Protein AF-A0A364NB28-F1 (afdb_monomer_lite)

Secondary structure (DSSP, 8-state):
----TTSTTTTPPPSSTTPPPP-TT-SSS---BTTTB-TTHHHHHHHHHHHHHHHHGGGS-HHHHHHHHHHHHHHHHHHHT-SSSSSTT----TTSHHHHHHHHHHHHHHHHHHT-HHHHHHHHHHHHHHHHHHTGGG----SSTT-HHHHHHHHHHHHHHHHHSPTT-HHHHHHHHHHHHHHHHHHHHEETTTTEE-S--S--S-S-TTSS--HHHHHHHHHH-GGGS----TT--TTHHHHHHHHHHHTTTTS---S---S--PPP-

Radius of gyration: 19.35 Å; chains: 1; bounding box: 47×41×56 Å

Structure (mmCIF, N/CA/C/O backbone):
data_AF-A0A364NB28-F1
#
_entry.id   AF-A0A364NB28-F1
#
loop_
_atom_site.group_PDB
_atom_site.id
_atom_site.type_symbol
_atom_site.label_atom_id
_atom_site.label_alt_id
_atom_site.label_comp_id
_atom_site.label_asym_id
_atom_site.label_entity_id
_atom_site.label_seq_id
_atom_site.pdbx_PDB_ins_code
_atom_site.Cartn_x
_atom_site.Cartn_y
_atom_site.Cartn_z
_atom_site.occupancy
_atom_site.B_iso_or_equiv
_atom_site.auth_seq_id
_atom_site.auth_comp_id
_atom_site.auth_asym_id
_atom_site.auth_atom_id
_atom_site.pdbx_PDB_model_num
ATOM 1 N N . MET A 1 1 ? -2.606 0.229 19.562 1.00 65.38 1 MET A N 1
ATOM 2 C CA . MET A 1 1 ? -2.930 1.300 18.602 1.00 65.38 1 MET A CA 1
ATOM 3 C C . MET A 1 1 ? -2.978 2.600 19.374 1.00 65.38 1 MET A C 1
ATOM 5 O O . MET A 1 1 ? -3.298 2.551 20.555 1.00 65.38 1 MET A O 1
ATOM 9 N N . THR A 1 2 ? -2.586 3.699 18.749 1.00 75.50 2 THR A N 1
ATOM 10 C CA . THR A 1 2 ? -2.554 5.036 19.352 1.00 75.50 2 THR A CA 1
ATOM 11 C C . THR A 1 2 ? -3.966 5.640 19.373 1.00 75.50 2 THR A C 1
ATOM 13 O O . THR A 1 2 ? -4.676 5.562 18.368 1.00 75.50 2 THR A O 1
ATOM 16 N N . ASP A 1 3 ? -4.399 6.197 20.505 1.00 75.31 3 ASP A N 1
ATOM 17 C CA . ASP A 1 3 ? -5.802 6.566 20.768 1.00 75.31 3 ASP A CA 1
ATOM 18 C C . ASP A 1 3 ? -6.075 8.078 20.865 1.00 75.31 3 ASP A C 1
ATOM 20 O O . ASP A 1 3 ? -7.236 8.483 20.807 1.00 75.31 3 ASP A O 1
ATOM 24 N N . ASP A 1 4 ? -5.039 8.918 20.930 1.00 87.56 4 ASP A N 1
ATOM 25 C CA . ASP A 1 4 ? -5.185 10.377 20.883 1.00 87.56 4 ASP A CA 1
ATOM 26 C C . ASP A 1 4 ? -5.683 10.832 19.504 1.00 87.56 4 ASP A C 1
ATOM 28 O O . ASP A 1 4 ? -4.928 10.852 18.530 1.00 87.56 4 ASP A O 1
ATOM 32 N N . PHE A 1 5 ? -6.969 11.186 19.425 1.00 89.50 5 PHE A N 1
ATOM 33 C CA . PHE A 1 5 ? -7.621 11.609 18.189 1.00 89.50 5 PHE A CA 1
ATOM 34 C C . PHE A 1 5 ? -6.972 12.847 17.577 1.00 89.50 5 PHE A C 1
ATOM 36 O O . PHE A 1 5 ? -6.873 12.928 16.358 1.00 89.50 5 PHE A O 1
ATOM 43 N N . ASP A 1 6 ? -6.489 13.801 18.364 1.00 89.12 6 ASP A N 1
ATOM 44 C CA . ASP A 1 6 ? -5.934 15.035 17.806 1.00 89.12 6 ASP A CA 1
ATOM 45 C C . ASP A 1 6 ? -4.472 14.863 17.372 1.00 89.12 6 ASP A C 1
ATOM 47 O O . ASP A 1 6 ? -3.964 15.642 16.561 1.00 89.12 6 ASP A O 1
ATOM 51 N N . ALA A 1 7 ? -3.820 13.782 17.805 1.00 90.38 7 ALA A N 1
ATOM 52 C CA . ALA A 1 7 ? -2.438 13.502 17.469 1.00 90.38 7 ALA A CA 1
ATOM 53 C C . ALA A 1 7 ? -2.200 13.161 15.989 1.00 90.38 7 ALA A C 1
ATOM 55 O O . ALA A 1 7 ? -2.952 12.440 15.326 1.00 90.38 7 ALA A O 1
ATOM 56 N N . ALA A 1 8 ? -1.033 13.586 15.507 1.00 88.69 8 ALA A N 1
ATOM 57 C CA . ALA A 1 8 ? -0.468 13.249 14.201 1.00 88.69 8 ALA A CA 1
ATOM 58 C C . ALA A 1 8 ? -0.357 11.732 13.940 1.00 88.69 8 ALA A C 1
ATOM 60 O O . ALA A 1 8 ? -0.485 11.250 12.810 1.00 88.69 8 ALA A O 1
ATOM 61 N N . TRP A 1 9 ? -0.124 10.970 15.008 1.00 90.88 9 TRP A N 1
ATOM 62 C CA . TRP A 1 9 ? 0.047 9.523 14.982 1.00 90.88 9 TRP A CA 1
ATOM 63 C C . TRP A 1 9 ? -1.253 8.760 15.251 1.00 90.88 9 TRP A C 1
ATOM 65 O O . TRP A 1 9 ? -1.195 7.539 15.363 1.00 90.88 9 TRP A O 1
ATOM 75 N N . TYR A 1 10 ? -2.418 9.416 15.330 1.00 92.75 10 TYR A N 1
ATOM 76 C CA . TYR A 1 10 ? -3.698 8.741 15.569 1.00 92.75 10 TYR A CA 1
ATOM 77 C C . TYR A 1 10 ? -3.925 7.572 14.606 1.00 92.75 10 TYR A C 1
ATOM 79 O O . TYR A 1 10 ? -3.728 7.703 13.390 1.00 92.75 10 TYR A O 1
ATOM 87 N N . GLY A 1 11 ? -4.309 6.422 15.157 1.00 92.50 11 GLY A N 1
ATOM 88 C CA . GLY A 1 11 ? -4.582 5.199 14.411 1.00 92.50 11 GLY A CA 1
ATOM 89 C C . GLY A 1 11 ? -3.378 4.543 13.747 1.00 92.50 11 GLY A C 1
ATOM 90 O O . GLY A 1 11 ? -3.567 3.549 13.053 1.00 92.50 11 GLY A O 1
ATOM 91 N N . THR A 1 12 ? -2.159 5.057 13.951 1.00 92.25 12 THR A N 1
ATOM 92 C CA . THR A 1 12 ? -0.943 4.355 13.532 1.00 92.25 12 THR A CA 1
ATOM 93 C C . THR A 1 12 ? -0.565 3.237 14.498 1.00 92.25 12 THR A C 1
ATOM 95 O O . THR A 1 12 ? -1.080 3.109 15.616 1.00 92.25 12 THR A O 1
ATOM 98 N N . PHE A 1 13 ? 0.334 2.382 14.031 1.00 92.00 13 PHE A N 1
ATOM 99 C CA . PHE A 1 13 ? 0.855 1.258 14.787 1.00 92.00 13 PHE A CA 1
ATOM 100 C C . PHE A 1 13 ? 2.231 1.597 15.350 1.00 92.00 13 PHE A C 1
ATOM 102 O O . PHE A 1 13 ? 3.013 2.328 14.746 1.00 92.00 13 PHE A O 1
ATOM 109 N N . LYS A 1 14 ? 2.515 1.040 16.524 1.00 89.56 14 LYS A N 1
ATOM 110 C CA . LYS A 1 14 ? 3.807 1.172 17.188 1.00 89.56 14 LYS A CA 1
ATOM 111 C C . LYS A 1 14 ? 4.823 0.216 16.560 1.00 89.56 14 LYS A C 1
ATOM 113 O O . LYS A 1 14 ? 4.460 -0.916 16.243 1.00 89.56 14 LYS A O 1
ATOM 118 N N . LEU A 1 15 ? 6.078 0.657 16.466 1.00 80.38 15 LEU A N 1
ATOM 119 C CA . LEU A 1 15 ? 7.274 -0.126 16.137 1.00 80.38 15 LEU A CA 1
ATOM 120 C C . LEU A 1 15 ? 7.369 -1.407 16.961 1.00 80.38 15 LEU A C 1
ATOM 122 O O . LEU A 1 15 ? 7.711 -2.466 16.438 1.00 80.38 15 LEU A O 1
ATOM 126 N N . SER A 1 16 ? 7.034 -1.309 18.243 1.00 84.12 16 SER A N 1
ATOM 127 C CA . SER A 1 16 ? 6.961 -2.444 19.149 1.00 84.12 16 SER A CA 1
ATOM 128 C C . SER A 1 16 ? 5.834 -2.257 20.170 1.00 84.12 16 SER A C 1
ATOM 130 O O . SER A 1 16 ? 5.428 -1.125 20.448 1.00 84.12 16 SER A O 1
ATOM 132 N N . PRO A 1 17 ? 5.299 -3.346 20.754 1.00 84.50 17 PRO A N 1
ATOM 133 C CA . PRO A 1 17 ? 4.226 -3.247 21.745 1.00 84.50 17 PRO A CA 1
ATOM 134 C C . PRO A 1 17 ? 4.586 -2.411 22.983 1.00 84.50 17 PRO A C 1
ATOM 136 O O . PRO A 1 17 ? 3.698 -1.830 23.601 1.00 84.50 17 PRO A O 1
ATOM 139 N N . ASP A 1 18 ? 5.869 -2.363 23.343 1.00 88.12 18 ASP A N 1
ATOM 140 C CA . ASP A 1 18 ? 6.424 -1.654 24.499 1.00 88.12 18 ASP A CA 1
ATOM 141 C C . ASP A 1 18 ? 6.863 -0.212 24.197 1.00 88.12 18 ASP A C 1
ATOM 143 O O . ASP A 1 18 ? 7.201 0.529 25.121 1.00 88.12 18 ASP A O 1
ATOM 147 N N . GLN A 1 19 ? 6.829 0.216 22.931 1.00 87.94 19 GLN A N 1
ATOM 148 C CA . GLN A 1 19 ? 7.145 1.591 22.558 1.00 87.94 19 GLN A CA 1
ATOM 149 C C . GLN A 1 19 ? 6.167 2.570 23.247 1.00 87.94 19 GLN A C 1
ATOM 151 O O . GLN A 1 19 ? 4.941 2.379 23.192 1.00 87.94 19 GLN A O 1
ATOM 156 N N . PRO A 1 20 ? 6.663 3.645 23.885 1.00 88.62 20 PRO A N 1
ATOM 157 C CA . PRO A 1 20 ? 5.791 4.680 24.424 1.00 88.62 20 PRO A CA 1
ATOM 158 C C . PRO A 1 20 ? 5.098 5.443 23.290 1.00 88.62 20 PRO A C 1
ATOM 160 O O . PRO A 1 20 ? 5.585 5.491 22.161 1.00 88.62 20 PRO A O 1
ATOM 163 N N . ASP A 1 21 ? 3.958 6.058 23.587 1.00 88.50 21 ASP A N 1
ATOM 164 C CA . ASP A 1 21 ? 3.380 7.033 22.665 1.00 88.50 21 ASP A CA 1
ATOM 165 C C . ASP A 1 21 ? 4.258 8.295 22.626 1.00 88.50 21 ASP A C 1
ATOM 167 O O . ASP A 1 21 ? 4.818 8.684 23.664 1.00 88.50 21 ASP A O 1
ATOM 171 N N . PRO A 1 22 ? 4.409 8.944 21.455 1.00 90.00 22 PRO A N 1
ATOM 172 C CA . PRO A 1 22 ? 5.077 10.233 21.386 1.00 90.00 22 PRO A CA 1
ATOM 173 C C . PRO A 1 22 ? 4.463 11.211 22.385 1.00 90.00 22 PRO A C 1
ATOM 175 O O . PRO A 1 22 ? 3.245 11.333 22.489 1.00 90.00 22 PRO A O 1
ATOM 178 N N . THR A 1 23 ? 5.312 11.889 23.151 1.00 89.56 23 THR A N 1
ATOM 179 C CA . THR A 1 23 ? 4.869 12.791 24.215 1.00 89.56 23 THR A CA 1
ATOM 180 C C . THR A 1 23 ? 5.234 14.222 23.832 1.00 89.56 23 THR A C 1
ATOM 182 O O . THR A 1 23 ? 6.429 14.518 23.721 1.00 89.56 23 THR A O 1
ATOM 185 N N . PRO A 1 24 ? 4.247 15.115 23.624 1.00 87.81 24 PRO A N 1
ATOM 186 C CA . PRO A 1 24 ? 4.504 16.533 23.389 1.00 87.81 24 PRO A CA 1
ATOM 187 C C . PRO A 1 24 ? 5.443 17.117 24.453 1.00 87.81 24 PRO A C 1
ATOM 189 O O . PRO A 1 24 ? 5.364 16.748 25.624 1.00 87.81 24 PRO A O 1
ATOM 192 N N . ASP A 1 25 ? 6.366 17.982 24.033 1.00 88.00 25 ASP A N 1
ATOM 193 C CA . ASP A 1 25 ? 7.365 18.647 24.888 1.00 88.00 25 ASP A CA 1
ATOM 194 C C . ASP A 1 25 ? 8.348 17.718 25.637 1.00 88.00 25 ASP A C 1
ATOM 196 O O . ASP A 1 25 ? 9.137 18.173 26.470 1.00 88.00 25 ASP A O 1
ATOM 200 N N . SER A 1 26 ? 8.359 16.413 25.339 1.00 90.31 26 SER A N 1
ATOM 201 C CA . SER A 1 26 ? 9.313 15.476 25.937 1.00 90.31 26 SER A CA 1
ATOM 202 C C . SER A 1 26 ? 10.712 15.632 25.331 1.00 90.31 26 SER A C 1
ATOM 204 O O . SER A 1 26 ? 10.859 15.552 24.112 1.00 90.31 26 SER A O 1
ATOM 206 N N . PRO A 1 27 ? 11.779 15.744 26.146 1.00 92.19 27 PRO A N 1
ATOM 207 C CA . PRO A 1 27 ? 13.152 15.746 25.639 1.00 92.19 27 PRO A CA 1
ATOM 208 C C . PRO A 1 27 ? 13.638 14.351 25.212 1.00 92.19 27 PRO A C 1
ATOM 210 O O . PRO A 1 27 ? 14.699 14.237 24.604 1.00 92.19 27 PRO A O 1
ATOM 213 N N . TYR A 1 28 ? 12.901 13.289 25.558 1.00 90.62 28 TYR A N 1
ATOM 214 C CA . TYR A 1 28 ? 13.312 11.901 25.316 1.00 90.62 28 TYR A CA 1
ATOM 215 C C . TYR A 1 28 ? 12.552 11.242 24.170 1.00 90.62 28 TYR A C 1
ATOM 217 O O . TYR A 1 28 ? 13.101 10.372 23.498 1.00 90.62 28 TYR A O 1
ATOM 225 N N . TYR A 1 29 ? 11.286 11.619 23.979 1.00 91.81 29 TYR A N 1
ATOM 226 C CA . TYR A 1 29 ? 10.415 10.998 22.985 1.00 91.81 29 TYR A CA 1
ATOM 227 C C . TYR A 1 29 ? 9.381 11.985 22.413 1.00 91.81 29 TYR A C 1
ATOM 229 O O . TYR A 1 29 ? 8.174 11.772 22.568 1.00 91.81 29 TYR A O 1
ATOM 237 N N . PRO A 1 30 ? 9.833 13.102 21.807 1.00 93.12 30 PRO A N 1
ATOM 238 C CA . PRO A 1 30 ? 8.937 14.078 21.199 1.00 93.12 30 PRO A CA 1
ATOM 239 C C . PRO A 1 30 ? 8.241 13.496 19.958 1.00 93.12 30 PRO A C 1
ATOM 241 O O . PRO A 1 30 ? 8.744 12.546 19.350 1.00 93.12 30 PRO A O 1
ATOM 244 N N . PRO A 1 31 ? 7.096 14.051 19.539 1.00 91.94 31 PRO A N 1
ATOM 245 C CA . PRO A 1 31 ? 6.469 13.672 18.281 1.00 91.94 31 PRO A CA 1
ATOM 246 C C . PRO A 1 31 ? 7.329 14.089 17.089 1.00 91.94 31 PRO A C 1
ATOM 248 O O . PRO A 1 31 ? 7.553 15.269 16.853 1.00 91.94 31 PRO A O 1
ATOM 251 N N . GLU A 1 32 ? 7.794 13.102 16.328 1.00 92.25 32 GLU A N 1
ATOM 252 C CA . GLU A 1 32 ? 8.643 13.299 15.161 1.00 92.25 32 GLU A CA 1
ATOM 253 C C . GLU A 1 32 ? 8.309 12.244 14.102 1.00 92.25 32 GLU A C 1
ATOM 255 O O . GLU A 1 32 ? 8.477 11.035 14.319 1.00 92.25 32 GLU A O 1
ATOM 260 N N . ILE A 1 33 ? 7.801 12.715 12.960 1.00 92.31 33 ILE A N 1
ATOM 261 C CA . ILE A 1 33 ? 7.401 11.862 11.842 1.00 92.31 33 ILE A CA 1
ATOM 262 C C . ILE A 1 33 ? 8.611 11.062 11.337 1.00 92.31 33 ILE A C 1
ATOM 264 O O . ILE A 1 33 ? 9.728 11.569 11.252 1.00 92.31 33 ILE A O 1
ATOM 268 N N . TYR A 1 34 ? 8.400 9.781 11.048 1.00 91.50 34 TYR A N 1
ATOM 269 C CA . TYR A 1 34 ? 9.426 8.817 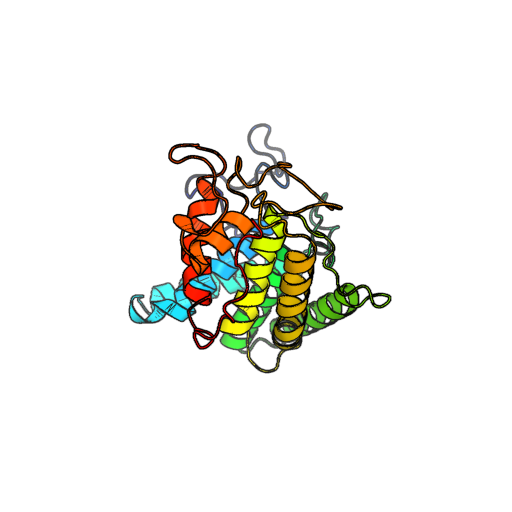10.632 1.00 91.50 34 TYR A CA 1
ATOM 270 C C . TYR A 1 34 ? 10.526 8.527 11.662 1.00 91.50 34 TYR A C 1
ATOM 272 O O . TYR A 1 34 ? 11.480 7.816 11.342 1.00 91.50 34 TYR A O 1
ATOM 280 N N . LYS A 1 35 ? 10.398 9.021 12.904 1.00 91.12 35 LYS A N 1
ATOM 281 C CA . LYS A 1 35 ? 11.310 8.673 14.006 1.00 91.12 35 LYS A CA 1
ATOM 282 C C . LYS A 1 35 ? 10.587 8.085 15.208 1.00 91.12 35 LYS A C 1
ATOM 284 O O . LYS A 1 35 ? 10.850 6.940 15.566 1.00 91.12 35 LYS A O 1
ATOM 289 N N . THR A 1 36 ? 9.685 8.839 15.834 1.00 91.38 36 THR A N 1
ATOM 290 C CA . THR A 1 36 ? 8.928 8.362 17.008 1.00 91.38 36 THR A CA 1
ATOM 291 C C . THR A 1 36 ? 7.565 7.796 16.640 1.00 91.38 36 THR A C 1
ATOM 293 O O . THR A 1 36 ? 6.980 7.042 17.413 1.00 91.38 36 THR A O 1
ATOM 296 N N . TYR A 1 37 ? 7.089 8.080 15.430 1.00 91.81 37 TYR A N 1
ATOM 297 C CA . TYR A 1 37 ? 5.976 7.387 14.795 1.00 91.81 37 TYR A CA 1
ATOM 298 C C . TYR A 1 37 ? 6.154 7.401 13.277 1.00 91.81 37 TYR A C 1
ATOM 300 O O . TYR A 1 37 ? 6.765 8.315 12.727 1.00 91.81 37 TYR A O 1
ATOM 308 N N . ASP A 1 38 ? 5.581 6.423 12.585 1.00 92.56 38 ASP A N 1
ATOM 309 C CA . ASP A 1 38 ? 5.488 6.431 11.126 1.00 92.56 38 ASP A CA 1
ATOM 310 C C . ASP A 1 38 ? 4.006 6.368 10.735 1.00 92.56 38 ASP A C 1
ATOM 312 O O . ASP A 1 38 ? 3.313 5.404 11.071 1.00 92.56 38 ASP A O 1
ATOM 316 N N . PRO A 1 39 ? 3.460 7.400 10.075 1.00 91.75 39 PRO A N 1
ATOM 317 C CA . PRO A 1 39 ? 2.061 7.398 9.686 1.00 91.75 39 PRO A CA 1
ATOM 318 C C . PRO A 1 39 ? 1.757 6.406 8.554 1.00 91.75 39 PRO A C 1
ATOM 320 O O . PRO A 1 39 ? 0.611 5.974 8.461 1.00 91.75 39 PRO A O 1
ATOM 323 N N . ASN A 1 40 ? 2.737 6.004 7.735 1.00 92.69 40 ASN A N 1
ATOM 324 C CA . ASN A 1 40 ? 2.537 5.026 6.656 1.00 92.69 40 ASN A CA 1
ATOM 325 C C . ASN A 1 40 ? 2.245 3.623 7.199 1.00 92.69 40 ASN A C 1
ATOM 327 O O . ASN A 1 40 ? 1.680 2.778 6.507 1.00 92.69 40 ASN A O 1
ATOM 331 N N . TRP A 1 41 ? 2.601 3.353 8.457 1.00 92.94 41 TRP A N 1
ATOM 332 C CA . TRP A 1 41 ? 2.361 2.056 9.083 1.00 92.94 41 TRP A CA 1
ATOM 333 C C . TRP A 1 41 ? 0.882 1.684 9.127 1.00 92.94 41 TRP A C 1
ATOM 335 O O . TRP A 1 41 ? 0.567 0.496 9.087 1.00 92.94 41 TRP A O 1
ATOM 345 N N . ARG A 1 42 ? -0.027 2.670 9.135 1.00 92.94 42 ARG A N 1
ATOM 346 C CA . ARG A 1 42 ? -1.470 2.431 8.978 1.00 92.94 42 ARG A CA 1
ATOM 347 C C . ARG A 1 42 ? -1.767 1.645 7.716 1.00 92.94 42 ARG A C 1
ATOM 349 O O . ARG A 1 42 ? -2.492 0.658 7.759 1.00 92.94 42 ARG A O 1
ATOM 356 N N . GLU A 1 43 ? -1.193 2.079 6.606 1.00 94.69 43 GLU A N 1
ATOM 357 C CA . GLU A 1 43 ? -1.414 1.499 5.294 1.00 94.69 43 GLU A CA 1
ATOM 358 C C . GLU A 1 43 ? -0.710 0.140 5.149 1.00 94.69 43 GLU A C 1
ATOM 360 O O . GLU A 1 43 ? -1.336 -0.848 4.752 1.00 94.69 43 GLU A O 1
ATOM 365 N N . PHE A 1 44 ? 0.561 0.043 5.546 1.00 93.94 44 PHE A N 1
ATOM 366 C CA . PHE A 1 44 ? 1.319 -1.210 5.447 1.00 93.94 44 PHE A CA 1
ATOM 367 C C . PHE A 1 44 ? 0.741 -2.316 6.341 1.00 93.94 44 PHE A C 1
ATOM 369 O O . PHE A 1 44 ? 0.424 -3.406 5.860 1.00 93.94 44 PHE A O 1
ATOM 376 N N . ILE A 1 45 ? 0.539 -2.039 7.632 1.00 94.56 45 ILE A N 1
ATOM 377 C CA . ILE A 1 45 ? -0.018 -3.028 8.564 1.00 94.56 45 ILE A CA 1
ATOM 378 C C . ILE A 1 45 ? -1.505 -3.240 8.286 1.00 94.56 45 ILE A C 1
ATOM 380 O O . ILE A 1 45 ? -1.974 -4.376 8.325 1.00 94.56 45 ILE A O 1
ATOM 384 N N . GLY A 1 46 ? -2.245 -2.186 7.935 1.00 96.50 46 GLY A N 1
ATOM 385 C CA . GLY A 1 46 ? -3.664 -2.289 7.613 1.00 96.50 46 GLY A CA 1
ATOM 386 C C . GLY A 1 46 ? -3.932 -3.234 6.443 1.00 96.50 46 GLY A C 1
ATOM 387 O O . GLY A 1 46 ? -4.764 -4.133 6.551 1.00 96.50 46 GLY A O 1
ATOM 388 N N . THR A 1 47 ? -3.177 -3.119 5.346 1.00 96.44 47 THR A N 1
ATOM 389 C CA . THR A 1 47 ? -3.332 -4.047 4.211 1.00 96.44 47 THR A CA 1
ATOM 390 C C . THR A 1 47 ? -2.913 -5.480 4.546 1.00 96.44 47 THR A C 1
ATOM 392 O O . THR A 1 47 ? -3.497 -6.429 4.016 1.00 96.44 47 THR A O 1
ATOM 395 N N . GLN A 1 48 ? -1.959 -5.668 5.462 1.00 94.50 48 GLN A N 1
ATOM 396 C CA . GLN A 1 48 ? -1.598 -6.996 5.956 1.00 94.50 48 GLN A CA 1
ATOM 397 C C . GLN A 1 48 ? -2.696 -7.608 6.840 1.00 94.50 48 GLN A C 1
ATOM 399 O O . GLN A 1 48 ? -2.989 -8.797 6.708 1.00 94.50 48 GLN A O 1
ATOM 404 N N . LEU A 1 49 ? -3.337 -6.814 7.702 1.00 96.75 49 LEU A N 1
ATOM 405 C CA . LEU A 1 49 ? -4.481 -7.242 8.513 1.00 96.75 49 LEU A CA 1
ATOM 406 C C . LEU A 1 49 ? -5.691 -7.610 7.645 1.00 96.75 49 LEU A C 1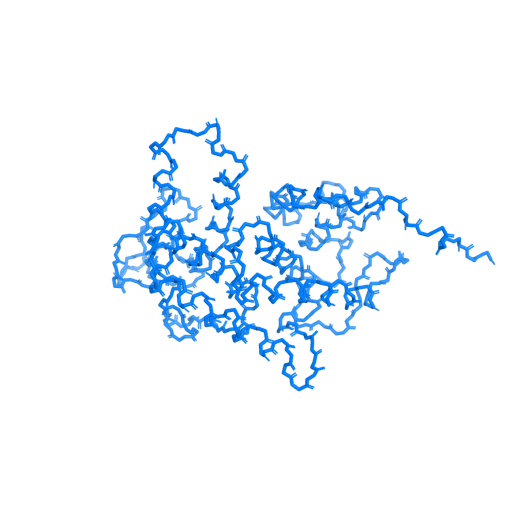
ATOM 408 O O . LEU A 1 49 ? -6.350 -8.610 7.920 1.00 96.75 49 LEU A O 1
ATOM 412 N N . ILE A 1 50 ? -5.934 -6.865 6.562 1.00 97.81 50 ILE A N 1
ATOM 413 C CA . ILE A 1 50 ? -6.946 -7.218 5.556 1.00 97.81 50 ILE A CA 1
ATOM 414 C C . ILE A 1 50 ? -6.657 -8.600 4.973 1.00 97.81 50 ILE A C 1
ATOM 416 O O . ILE A 1 50 ? -7.535 -9.457 4.991 1.00 97.81 50 ILE A O 1
ATOM 420 N N . GLN A 1 51 ? -5.420 -8.863 4.533 1.00 95.44 51 GLN A N 1
ATOM 421 C CA . GLN A 1 51 ? -5.050 -10.195 4.045 1.00 95.44 51 GLN A CA 1
ATOM 422 C C . GLN A 1 51 ? -5.264 -11.276 5.115 1.00 95.44 51 GLN A C 1
ATOM 424 O O . GLN A 1 51 ? -5.724 -12.366 4.789 1.00 95.44 51 GLN A O 1
ATOM 429 N N . VAL A 1 52 ? -4.945 -10.997 6.382 1.00 95.62 52 VAL A N 1
ATOM 430 C CA . VAL A 1 52 ? -5.163 -11.953 7.478 1.00 95.62 52 VAL A CA 1
ATOM 431 C C . VAL A 1 52 ? -6.642 -12.318 7.611 1.00 95.62 52 VAL A C 1
ATOM 433 O O . VAL A 1 52 ? -6.966 -13.499 7.719 1.00 95.62 52 VAL A O 1
ATOM 436 N N . VAL A 1 53 ? -7.543 -11.335 7.566 1.00 97.62 53 VAL A N 1
ATOM 437 C CA . VAL A 1 53 ? -8.988 -11.591 7.641 1.00 97.62 53 VAL A CA 1
ATOM 438 C C . VAL A 1 53 ? -9.481 -12.321 6.390 1.00 97.62 53 VAL A C 1
ATOM 440 O O . VAL A 1 53 ? -10.155 -13.342 6.512 1.00 97.62 53 VAL A O 1
ATOM 443 N N . GLU A 1 54 ? -9.119 -11.855 5.196 1.00 96.44 54 GLU A N 1
ATOM 444 C CA . GLU A 1 54 ? -9.590 -12.444 3.935 1.00 96.44 54 GLU A CA 1
ATOM 445 C C . GLU A 1 54 ? -9.136 -13.900 3.753 1.00 96.44 54 GLU A C 1
ATOM 447 O O . GLU A 1 54 ? -9.939 -14.760 3.398 1.00 96.44 54 GLU A O 1
ATOM 452 N N . GLU A 1 55 ? -7.876 -14.210 4.063 1.00 94.56 55 GLU A N 1
ATOM 453 C CA . GLU A 1 55 ? -7.311 -15.547 3.844 1.00 94.56 55 GLU A CA 1
ATOM 454 C C . GLU A 1 55 ? -7.535 -16.496 5.028 1.00 94.56 55 GLU A C 1
ATOM 456 O O . GLU A 1 55 ? -7.689 -17.707 4.848 1.00 94.56 55 GLU A O 1
ATOM 461 N N . PHE A 1 56 ? -7.541 -15.973 6.259 1.00 95.88 56 PHE A N 1
ATOM 462 C CA . PHE A 1 56 ? -7.392 -16.794 7.463 1.00 95.88 56 PHE A CA 1
ATOM 463 C C . PHE A 1 56 ? -8.467 -16.578 8.528 1.00 95.88 56 PHE A C 1
ATOM 465 O O . PHE A 1 56 ? -8.345 -17.169 9.597 1.00 95.88 56 PHE A O 1
ATOM 472 N N . GLN A 1 57 ? -9.556 -15.840 8.266 1.00 96.81 57 GLN A N 1
ATOM 473 C CA . GLN A 1 57 ? -10.653 -15.672 9.244 1.00 96.81 57 GLN A CA 1
ATOM 474 C C . GLN A 1 57 ? -11.174 -16.992 9.839 1.00 96.81 57 GLN A C 1
ATOM 476 O O . GLN A 1 57 ? -11.566 -17.030 10.998 1.00 96.81 57 GLN A O 1
ATOM 481 N N . HIS A 1 58 ? -11.124 -18.095 9.086 1.00 97.06 58 HIS A N 1
ATOM 482 C CA . HIS A 1 58 ? -11.535 -19.427 9.543 1.00 97.06 58 HIS A CA 1
ATOM 483 C C . HIS A 1 58 ? -10.653 -20.012 10.666 1.00 97.06 58 HIS A C 1
ATOM 485 O O . HIS A 1 58 ? -11.053 -20.974 11.318 1.00 97.06 58 HIS A O 1
ATOM 491 N N . LEU A 1 59 ? -9.462 -19.448 10.890 1.00 98.12 59 LEU A N 1
ATOM 492 C CA . LEU A 1 59 ? -8.542 -19.798 11.977 1.00 98.12 59 LEU A CA 1
ATOM 493 C C . LEU A 1 59 ? -8.645 -18.839 13.173 1.00 98.12 59 LEU A C 1
ATOM 495 O O . LEU A 1 59 ? -8.001 -19.071 14.196 1.00 98.12 59 LEU A O 1
ATOM 499 N N . LEU A 1 60 ? -9.413 -17.751 13.053 1.00 97.94 60 LEU A N 1
ATOM 500 C CA . LEU A 1 60 ? -9.499 -16.687 14.051 1.00 97.94 60 LEU A CA 1
ATOM 501 C C . LEU A 1 60 ? -10.816 -16.771 14.824 1.00 97.94 60 LEU A C 1
ATOM 503 O O . LEU A 1 60 ? -11.846 -17.205 14.311 1.00 97.94 60 LEU A O 1
ATOM 507 N N . SER A 1 61 ? -10.801 -16.320 16.078 1.00 98.31 61 SER A N 1
ATOM 508 C CA . SER A 1 61 ? -12.045 -16.168 16.830 1.00 98.31 61 SER A CA 1
ATOM 509 C C . SER A 1 61 ? -12.849 -14.969 16.298 1.00 98.31 61 SER A C 1
ATOM 511 O O . SER A 1 61 ? -12.252 -13.975 15.872 1.00 98.31 61 SER A O 1
ATOM 513 N N . PRO A 1 62 ? -14.193 -14.989 16.389 1.00 98.12 62 PRO A N 1
ATOM 514 C CA . PRO A 1 62 ? -15.018 -13.838 16.008 1.00 98.12 62 PRO A CA 1
ATOM 515 C C . PRO A 1 62 ? -14.634 -12.544 16.743 1.00 98.12 62 PRO A C 1
ATOM 517 O O . PRO A 1 62 ? -14.666 -11.458 16.165 1.00 98.12 62 PRO A O 1
ATOM 520 N N . ALA A 1 63 ? -14.220 -12.666 18.008 1.00 98.50 63 ALA A N 1
ATOM 521 C CA . ALA A 1 63 ? -13.749 -11.539 18.806 1.00 98.50 63 ALA A CA 1
ATOM 522 C C . ALA A 1 63 ? -12.466 -10.924 18.227 1.00 98.50 63 ALA A C 1
ATOM 524 O O . ALA A 1 63 ? -12.378 -9.707 18.112 1.00 98.50 63 ALA A O 1
ATOM 525 N N . LEU A 1 64 ? -11.501 -11.751 17.807 1.00 98.31 64 LEU A N 1
ATOM 526 C CA . LEU A 1 64 ? -10.263 -11.262 17.202 1.00 98.31 64 LEU A CA 1
ATOM 527 C C . LEU A 1 64 ? -10.515 -10.596 15.843 1.00 98.31 64 LEU A C 1
ATOM 529 O O . LEU A 1 64 ? -9.934 -9.550 15.575 1.00 98.31 64 LEU A O 1
ATOM 533 N N . ILE A 1 65 ? -11.403 -11.155 15.013 1.00 98.31 65 ILE A N 1
ATOM 534 C CA . ILE A 1 65 ? -11.805 -10.527 13.742 1.00 98.31 65 ILE A CA 1
ATOM 535 C C . ILE A 1 65 ? -12.400 -9.140 14.007 1.00 98.31 65 ILE A C 1
ATOM 537 O O . ILE A 1 65 ? -11.984 -8.171 13.381 1.00 98.31 65 ILE A O 1
ATOM 541 N N . THR A 1 66 ? -13.301 -9.031 14.988 1.00 98.06 66 THR A N 1
ATOM 542 C CA . THR A 1 66 ? -13.901 -7.746 15.380 1.00 98.06 66 THR A CA 1
ATOM 543 C C . THR A 1 66 ? -12.831 -6.750 15.831 1.00 98.06 66 THR A C 1
ATOM 545 O O . THR A 1 66 ? -12.819 -5.622 15.358 1.00 98.06 66 THR A O 1
ATOM 548 N N . SER A 1 67 ? -11.869 -7.174 16.661 1.00 98.00 67 SER A N 1
ATOM 549 C CA . SER A 1 67 ? -10.761 -6.306 17.086 1.00 98.00 67 SER A CA 1
ATOM 550 C C . SER A 1 67 ? -9.868 -5.849 15.928 1.00 98.00 67 SER A C 1
ATOM 552 O O . SER A 1 67 ? -9.366 -4.726 15.952 1.00 98.00 67 SER A O 1
ATOM 554 N N . ILE A 1 68 ? -9.661 -6.693 14.911 1.00 98.06 68 ILE A N 1
ATOM 555 C CA . ILE A 1 68 ? -8.942 -6.303 13.692 1.00 98.06 68 ILE A CA 1
ATOM 556 C C . ILE A 1 68 ? -9.747 -5.256 12.913 1.00 98.06 68 ILE A C 1
ATOM 558 O O . ILE A 1 68 ? -9.180 -4.250 12.496 1.00 98.06 68 ILE A O 1
ATOM 562 N N . GLU A 1 69 ? -11.053 -5.461 12.735 1.00 98.31 69 GLU A N 1
ATOM 563 C CA . GLU A 1 69 ? -11.929 -4.507 12.046 1.00 98.31 69 GLU A CA 1
ATOM 564 C C . GLU A 1 69 ? -11.993 -3.152 12.773 1.00 98.31 69 GLU A C 1
ATOM 566 O O . GLU A 1 69 ? -11.854 -2.118 12.125 1.00 98.31 69 GLU A O 1
ATOM 571 N N . ASP A 1 70 ? -12.103 -3.141 14.104 1.00 97.88 70 ASP A N 1
ATOM 572 C CA . ASP A 1 70 ? -12.089 -1.912 14.914 1.00 97.88 70 ASP A CA 1
ATOM 573 C C . ASP A 1 70 ? -10.750 -1.168 14.784 1.00 97.88 70 ASP A C 1
ATOM 575 O O . ASP A 1 70 ? -10.701 0.050 14.616 1.00 97.88 70 ASP A O 1
ATOM 579 N N . SER A 1 71 ? -9.643 -1.916 14.794 1.00 97.38 71 SER A N 1
ATOM 580 C CA . SER A 1 71 ? -8.302 -1.384 14.544 1.00 97.38 71 SER A CA 1
ATOM 581 C C . SER A 1 71 ? -8.205 -0.757 13.143 1.00 97.38 71 SER A C 1
ATOM 583 O O . SER A 1 71 ? -7.691 0.349 12.984 1.00 97.38 71 SER A O 1
ATOM 585 N N . LEU A 1 72 ? -8.725 -1.425 12.111 1.00 98.12 72 LEU A N 1
ATOM 586 C CA . LEU A 1 72 ? -8.737 -0.901 10.741 1.00 98.12 72 LEU A CA 1
ATOM 587 C C . LEU A 1 72 ? -9.627 0.336 10.584 1.00 98.12 72 LEU A C 1
ATOM 589 O O . LEU A 1 72 ? -9.293 1.223 9.803 1.00 98.12 72 LEU A O 1
ATOM 593 N N . GLU A 1 73 ? -10.725 0.429 11.331 1.00 97.69 73 GLU A N 1
ATOM 594 C CA . GLU A 1 73 ? -11.604 1.599 11.330 1.00 97.69 73 GLU A CA 1
ATOM 595 C C . GLU A 1 73 ? -10.896 2.835 11.901 1.00 97.69 73 GLU A C 1
ATOM 597 O O . GLU A 1 73 ? -10.908 3.899 11.278 1.00 97.69 73 GLU A O 1
ATOM 602 N N . ILE A 1 74 ? -10.186 2.687 13.021 1.00 97.12 74 ILE A N 1
ATOM 603 C CA . ILE A 1 74 ? -9.365 3.761 13.599 1.00 97.12 74 ILE A CA 1
ATOM 604 C C . ILE A 1 74 ? -8.229 4.152 12.635 1.00 97.12 74 ILE A C 1
ATOM 606 O O . ILE A 1 74 ? -7.987 5.340 12.395 1.00 97.12 74 ILE A O 1
ATOM 610 N N . ALA A 1 75 ? -7.555 3.165 12.033 1.00 96.94 75 ALA A N 1
ATOM 611 C CA . ALA A 1 75 ? -6.507 3.412 11.046 1.00 96.94 75 ALA A CA 1
ATOM 612 C C . ALA A 1 75 ? -7.039 4.162 9.811 1.00 96.94 75 ALA A C 1
ATOM 614 O O . ALA A 1 75 ? -6.374 5.076 9.321 1.00 96.94 75 ALA A O 1
ATOM 615 N N . ALA A 1 76 ? -8.248 3.834 9.340 1.00 97.50 76 ALA A N 1
ATOM 616 C CA . ALA A 1 76 ? -8.901 4.519 8.229 1.00 97.50 76 ALA A CA 1
ATOM 617 C C . ALA A 1 76 ? -9.175 5.994 8.548 1.00 97.50 76 ALA A C 1
ATOM 619 O O . ALA A 1 76 ? -8.871 6.856 7.726 1.00 97.50 76 ALA A O 1
ATOM 620 N N . ILE A 1 77 ? -9.667 6.308 9.751 1.00 96.56 77 ILE A N 1
ATOM 621 C CA . ILE A 1 77 ? -9.862 7.699 10.188 1.00 96.56 77 ILE A CA 1
ATOM 622 C C . ILE A 1 77 ? -8.530 8.463 10.174 1.00 96.56 77 ILE A C 1
ATOM 624 O O . ILE A 1 77 ? -8.461 9.568 9.635 1.00 96.56 77 ILE A O 1
ATOM 628 N N . GLY A 1 78 ? -7.461 7.874 10.721 1.00 94.88 78 GLY A N 1
ATOM 629 C CA . GLY A 1 78 ? -6.120 8.466 10.682 1.00 94.88 78 GLY A CA 1
ATOM 630 C C . GLY A 1 78 ? -5.598 8.677 9.255 1.00 94.88 78 GLY A C 1
ATOM 631 O O . GLY A 1 78 ? -5.079 9.746 8.939 1.00 94.88 78 GLY A O 1
ATOM 632 N N . GLY A 1 79 ? -5.782 7.694 8.371 1.00 95.12 79 GLY A N 1
ATOM 633 C CA . GLY A 1 79 ? -5.349 7.759 6.972 1.00 95.12 79 GLY A CA 1
ATOM 634 C C . GLY A 1 79 ? -6.104 8.8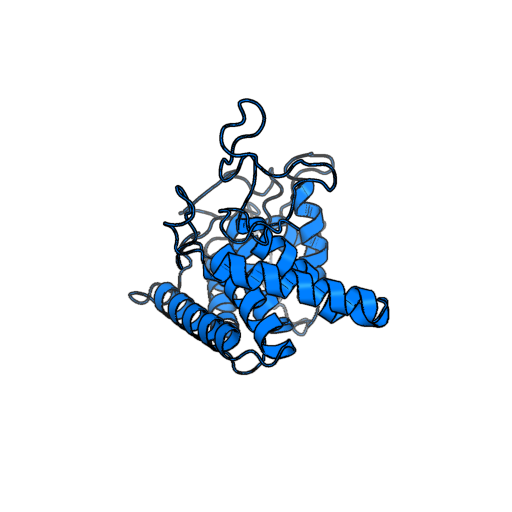04 6.143 1.00 95.12 79 GLY A C 1
ATOM 635 O O . GLY A 1 79 ? -5.492 9.502 5.332 1.00 95.12 79 GLY A O 1
ATOM 636 N N . MET A 1 80 ? -7.414 8.966 6.371 1.00 95.81 80 MET A N 1
ATOM 637 C CA . MET A 1 80 ? -8.247 9.972 5.689 1.00 95.81 80 MET A CA 1
ATOM 638 C C . MET A 1 80 ? -7.882 11.418 6.048 1.00 95.81 80 MET A C 1
ATOM 640 O O . MET A 1 80 ? -8.207 12.337 5.302 1.00 95.81 80 MET A O 1
ATOM 644 N N . ARG A 1 81 ? -7.209 11.636 7.183 1.00 92.75 81 ARG A N 1
ATOM 645 C CA . ARG A 1 81 ? -6.764 12.969 7.621 1.00 92.75 81 ARG A CA 1
ATOM 646 C C . ARG A 1 81 ? -5.462 13.419 6.965 1.00 92.75 81 ARG A C 1
ATOM 648 O O . ARG A 1 81 ? -5.122 14.595 7.061 1.00 92.75 81 ARG A O 1
ATOM 655 N N . ARG A 1 82 ? -4.742 12.504 6.313 1.00 92.31 82 ARG A N 1
ATOM 656 C CA . ARG A 1 82 ? -3.474 12.798 5.642 1.00 92.31 82 ARG A CA 1
ATOM 657 C C . ARG A 1 82 ? -3.701 13.351 4.250 1.00 92.31 82 ARG A C 1
ATOM 659 O O . ARG A 1 82 ? -4.424 12.769 3.444 1.00 92.31 82 ARG A O 1
ATOM 666 N N . ASN A 1 83 ? -3.026 14.445 3.947 1.00 90.56 83 ASN A N 1
ATOM 667 C CA . ASN A 1 83 ? -3.103 15.114 2.651 1.00 90.56 83 ASN A CA 1
ATOM 668 C C . ASN A 1 83 ? -1.727 15.590 2.148 1.00 90.56 83 ASN A C 1
ATOM 670 O O . ASN A 1 83 ? -1.674 16.379 1.206 1.00 90.56 83 ASN A O 1
ATOM 674 N N . GLY A 1 84 ? -0.632 15.154 2.785 1.00 91.44 84 GLY A N 1
ATOM 675 C CA . GLY A 1 84 ? 0.721 15.623 2.484 1.00 91.44 84 GLY A CA 1
ATOM 676 C C . GLY A 1 84 ? 1.061 16.988 3.086 1.00 91.44 84 GLY A C 1
ATOM 677 O O . GLY A 1 84 ? 2.031 17.607 2.671 1.00 91.44 84 GLY A O 1
ATOM 678 N N . THR A 1 85 ? 0.244 17.485 4.018 1.00 88.81 85 THR A N 1
ATOM 679 C CA . THR A 1 85 ? 0.525 18.712 4.789 1.00 88.81 85 THR A CA 1
ATOM 680 C C . THR A 1 85 ? 0.201 18.578 6.276 1.00 88.81 85 THR A C 1
ATOM 682 O O . THR A 1 85 ? 0.680 19.377 7.076 1.00 88.81 85 THR A O 1
ATOM 685 N N . PHE A 1 86 ? -0.622 17.592 6.650 1.00 85.50 86 PHE A N 1
ATOM 686 C CA . PHE A 1 86 ? -0.903 17.255 8.038 1.00 85.50 86 PHE A CA 1
ATOM 687 C C . PHE A 1 86 ? -0.738 15.743 8.280 1.00 85.50 86 PHE A C 1
ATOM 689 O O . PHE A 1 86 ? -1.373 14.951 7.573 1.00 85.50 86 PHE A O 1
ATOM 696 N N . PRO A 1 87 ? 0.036 15.328 9.303 1.00 84.62 87 PRO A N 1
ATOM 697 C CA . PRO A 1 87 ? 0.812 16.184 10.215 1.00 84.62 87 PRO A CA 1
ATOM 698 C C . PRO A 1 87 ? 1.911 17.005 9.523 1.00 84.62 87 PRO A C 1
ATOM 700 O O . PRO A 1 87 ? 2.148 16.830 8.333 1.00 84.62 87 PRO A O 1
ATOM 703 N N . GLU A 1 88 ? 2.533 17.940 10.248 1.00 84.44 88 GLU A N 1
ATOM 704 C CA . GLU A 1 88 ? 3.702 18.665 9.729 1.00 84.44 88 GLU A CA 1
ATOM 705 C C . GLU A 1 88 ? 4.743 17.659 9.210 1.00 84.44 88 GLU A C 1
ATOM 707 O O . GLU A 1 88 ? 4.909 16.580 9.785 1.00 84.44 88 GLU A O 1
ATOM 712 N N . ASP A 1 89 ? 5.368 17.987 8.077 1.00 87.56 89 ASP A N 1
ATOM 713 C CA . ASP A 1 89 ? 6.276 17.115 7.319 1.00 87.56 89 ASP A CA 1
ATOM 714 C C . ASP A 1 89 ? 5.648 15.822 6.745 1.00 87.56 89 ASP A C 1
ATOM 716 O O . ASP A 1 89 ? 6.359 14.953 6.227 1.00 87.56 89 ASP A O 1
ATOM 720 N N . ASP A 1 90 ? 4.315 15.688 6.766 1.00 91.88 90 ASP A N 1
ATOM 721 C CA . ASP A 1 90 ? 3.627 14.646 6.004 1.00 91.88 90 ASP A CA 1
ATOM 722 C C . ASP A 1 90 ? 3.888 14.805 4.503 1.00 91.88 90 ASP A C 1
ATOM 724 O O . ASP A 1 90 ? 4.004 15.901 3.966 1.00 91.88 90 ASP A O 1
ATOM 728 N N . ASN A 1 91 ? 3.940 13.680 3.801 1.00 90.94 91 ASN A N 1
ATOM 729 C CA . ASN A 1 91 ? 4.182 13.623 2.364 1.00 90.94 91 ASN A CA 1
ATOM 730 C C . ASN A 1 91 ? 3.169 12.734 1.629 1.00 90.94 91 ASN A C 1
ATOM 732 O O . ASN A 1 91 ? 3.338 12.489 0.433 1.00 90.94 91 ASN A O 1
ATOM 736 N N . LEU A 1 92 ? 2.119 12.248 2.310 1.00 92.62 92 LEU A N 1
ATOM 737 C CA . LEU A 1 92 ? 1.089 11.413 1.689 1.00 92.62 92 LEU A CA 1
ATOM 738 C C . LEU A 1 92 ? 0.132 12.234 0.821 1.00 92.62 92 LEU A C 1
ATOM 740 O O . LEU A 1 92 ? -1.028 12.489 1.152 1.00 92.62 92 LEU A O 1
ATOM 744 N N . THR A 1 93 ? 0.648 12.610 -0.340 1.00 93.94 93 THR A N 1
ATOM 745 C CA . THR A 1 93 ? -0.132 13.063 -1.490 1.00 93.94 93 THR A CA 1
ATOM 746 C C . THR A 1 93 ? -0.628 11.856 -2.295 1.00 93.94 93 THR A C 1
ATOM 748 O O . THR A 1 93 ? -0.187 10.729 -2.075 1.00 93.94 93 THR A O 1
ATOM 751 N N . ILE A 1 94 ? -1.509 12.078 -3.274 1.00 94.25 94 ILE A N 1
ATOM 752 C CA . ILE A 1 94 ? -1.903 11.035 -4.243 1.00 94.25 94 ILE A CA 1
ATOM 753 C C . ILE A 1 94 ? -0.697 10.492 -5.027 1.00 94.25 94 ILE A C 1
ATOM 755 O O . ILE A 1 94 ? -0.693 9.325 -5.407 1.00 94.25 94 ILE A O 1
ATOM 759 N N . GLY A 1 95 ? 0.335 11.317 -5.236 1.00 94.12 95 GLY A N 1
ATOM 760 C CA . GLY A 1 95 ? 1.568 10.918 -5.912 1.00 94.12 95 GLY A CA 1
ATOM 761 C C . GLY A 1 95 ? 2.492 10.053 -5.060 1.00 94.12 95 GLY A C 1
ATOM 762 O O . GLY A 1 95 ? 3.428 9.475 -5.591 1.00 94.12 95 GLY A O 1
ATOM 763 N N . TYR A 1 96 ? 2.250 9.902 -3.755 1.00 94.62 96 TYR A N 1
ATOM 764 C CA . TYR A 1 96 ? 2.964 8.888 -2.985 1.00 94.62 96 TYR A CA 1
ATOM 765 C C . TYR A 1 96 ? 2.306 7.530 -3.265 1.00 94.62 96 TYR A C 1
ATOM 767 O O . TYR A 1 96 ? 1.426 7.091 -2.525 1.00 94.62 96 TYR A O 1
ATOM 775 N N . SER A 1 97 ? 2.681 6.923 -4.395 1.00 94.38 97 SER A N 1
ATOM 776 C CA . SER A 1 97 ? 1.955 5.842 -5.072 1.00 94.38 97 SER A CA 1
ATOM 777 C C . SER A 1 97 ? 1.541 4.713 -4.139 1.00 94.38 97 SER A C 1
ATOM 779 O O . SER A 1 97 ? 0.341 4.507 -3.924 1.00 94.38 97 SER A O 1
ATOM 781 N N . ASN A 1 98 ? 2.501 3.994 -3.555 1.00 94.88 98 ASN A N 1
ATOM 782 C CA . ASN A 1 98 ? 2.145 2.798 -2.810 1.00 94.88 98 ASN A CA 1
ATOM 783 C C . ASN A 1 98 ? 1.308 3.077 -1.548 1.00 94.88 98 ASN A C 1
ATOM 785 O O . ASN A 1 98 ? 0.265 2.423 -1.405 1.00 94.88 98 ASN A O 1
ATOM 789 N N . PRO A 1 99 ? 1.628 4.054 -0.669 1.00 95.94 99 PRO A N 1
ATOM 790 C CA . PRO A 1 99 ? 0.798 4.281 0.503 1.00 95.94 99 PRO A CA 1
ATOM 791 C C . PRO A 1 99 ? -0.553 4.893 0.116 1.00 95.94 99 PRO A C 1
ATOM 793 O O . PRO A 1 99 ? -1.557 4.559 0.738 1.00 95.94 99 PRO A O 1
ATOM 796 N N . ALA A 1 100 ? -0.644 5.702 -0.948 1.00 97.38 100 ALA A N 1
ATOM 797 C CA . ALA A 1 100 ? -1.929 6.217 -1.431 1.00 97.38 100 ALA A CA 1
ATOM 798 C C . ALA A 1 100 ? -2.862 5.081 -1.892 1.00 97.38 100 ALA A C 1
ATOM 800 O O . ALA A 1 100 ? -4.034 5.038 -1.500 1.00 97.38 100 ALA A O 1
ATOM 801 N N . MET A 1 101 ? -2.338 4.115 -2.655 1.00 98.06 101 MET A N 1
ATOM 802 C CA . MET A 1 101 ? -3.093 2.935 -3.096 1.00 98.06 101 MET A CA 1
ATOM 803 C C . MET A 1 101 ? -3.497 2.026 -1.930 1.00 98.06 101 MET A C 1
ATOM 805 O O . MET A 1 101 ? -4.626 1.524 -1.895 1.00 98.06 101 MET A O 1
ATOM 809 N N . MET A 1 102 ? -2.602 1.825 -0.959 1.00 98.19 102 MET A N 1
ATOM 810 C CA . MET A 1 102 ? -2.894 1.050 0.248 1.00 98.19 102 MET A CA 1
ATOM 811 C C . MET A 1 102 ? -3.915 1.748 1.153 1.00 98.19 102 MET A C 1
ATOM 813 O O . MET A 1 102 ? -4.799 1.081 1.687 1.00 98.19 102 MET A O 1
ATOM 817 N N . ARG A 1 103 ? -3.869 3.080 1.276 1.00 98.06 103 ARG A N 1
ATOM 818 C CA . ARG A 1 103 ? -4.883 3.870 1.989 1.00 98.06 103 ARG A CA 1
ATOM 819 C C . ARG A 1 103 ? -6.259 3.677 1.372 1.00 98.06 103 ARG A C 1
ATOM 821 O O . ARG A 1 103 ? -7.216 3.413 2.097 1.00 98.06 103 ARG A O 1
ATOM 828 N N . ALA A 1 104 ? -6.361 3.777 0.047 1.00 98.25 104 ALA A N 1
ATOM 829 C CA . ALA A 1 104 ? -7.621 3.543 -0.650 1.00 98.25 104 ALA A CA 1
ATOM 830 C C . ALA A 1 104 ? -8.167 2.129 -0.371 1.00 98.25 104 ALA A C 1
ATOM 832 O O . ALA A 1 104 ? -9.371 1.975 -0.171 1.00 98.25 104 ALA A O 1
ATOM 833 N N . LEU A 1 105 ? -7.296 1.111 -0.282 1.00 98.56 105 LEU A N 1
ATOM 834 C CA . LEU A 1 105 ? -7.700 -0.251 0.090 1.00 98.56 105 LEU A CA 1
ATOM 835 C C . LEU A 1 105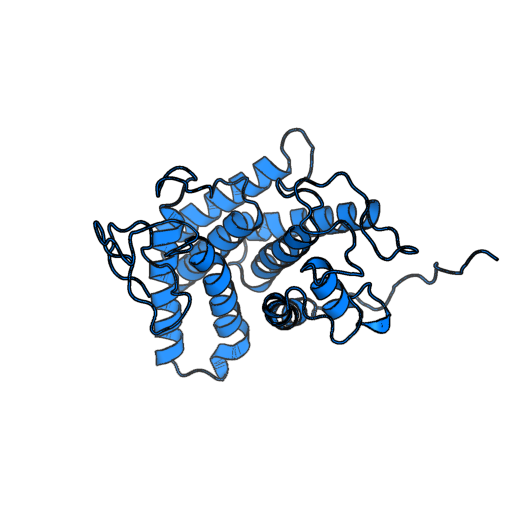 ? -8.204 -0.310 1.531 1.00 98.56 105 LEU A C 1
ATOM 837 O O . LEU A 1 105 ? -9.304 -0.798 1.761 1.00 98.56 105 LEU A O 1
ATOM 841 N N . VAL A 1 106 ? -7.416 0.182 2.492 1.00 98.56 106 VAL A N 1
ATOM 842 C CA . VAL A 1 106 ? -7.757 0.110 3.920 1.00 98.56 106 VAL A CA 1
ATOM 843 C C . VAL A 1 106 ? -9.089 0.794 4.192 1.00 98.56 106 VAL A C 1
ATOM 845 O O . VAL A 1 106 ? -9.991 0.171 4.750 1.00 98.56 106 VAL A O 1
ATOM 848 N N . VAL A 1 107 ? -9.238 2.040 3.735 1.00 98.62 107 VAL A N 1
ATOM 849 C CA . VAL A 1 107 ? -10.458 2.830 3.936 1.00 98.62 107 VAL A CA 1
ATOM 850 C C . VAL A 1 107 ? -11.645 2.200 3.200 1.00 98.62 107 VAL A C 1
ATOM 852 O O . VAL A 1 107 ? -12.721 2.055 3.779 1.00 98.62 107 VAL A O 1
ATOM 855 N N . GLY A 1 108 ? -11.463 1.779 1.944 1.00 98.56 108 GLY A N 1
ATOM 856 C CA . GLY A 1 108 ? -12.535 1.191 1.141 1.00 98.56 108 GLY A CA 1
ATOM 857 C C . GLY A 1 108 ? -13.026 -0.147 1.692 1.00 98.56 108 GLY A C 1
ATOM 858 O O . GLY A 1 108 ? -14.233 -0.364 1.798 1.00 98.56 108 GLY A O 1
ATOM 859 N N . TRP A 1 109 ? -12.105 -1.024 2.093 1.00 98.69 109 TRP A N 1
ATOM 860 C CA . TRP A 1 109 ? -12.416 -2.349 2.625 1.00 98.69 109 TRP A CA 1
ATOM 861 C C . TRP A 1 109 ? -13.185 -2.273 3.942 1.00 98.69 109 TRP A C 1
ATOM 863 O O . TRP A 1 109 ? -14.244 -2.892 4.069 1.00 98.69 109 TRP A O 1
ATOM 873 N N . ILE A 1 110 ? -12.704 -1.478 4.909 1.00 98.69 110 ILE A N 1
ATOM 874 C CA . ILE A 1 110 ? -13.407 -1.350 6.193 1.00 98.69 110 ILE A CA 1
ATOM 875 C C . ILE A 1 110 ? -14.714 -0.571 6.035 1.00 98.69 110 ILE A C 1
ATOM 877 O O . ILE A 1 110 ? -15.715 -0.922 6.657 1.00 98.69 110 ILE A O 1
ATOM 881 N N . GLY A 1 111 ? -14.750 0.411 5.126 1.00 98.50 111 GLY A N 1
ATOM 882 C CA . GLY A 1 111 ? -15.971 1.112 4.738 1.00 98.50 111 GLY A CA 1
ATOM 883 C C . GLY A 1 111 ? -17.048 0.165 4.214 1.00 98.50 111 GLY A C 1
ATOM 884 O O . GLY A 1 111 ? -18.186 0.217 4.677 1.00 98.50 111 GLY A O 1
ATOM 885 N N . ALA A 1 112 ? -16.687 -0.750 3.312 1.00 98.19 112 ALA A N 1
ATOM 886 C CA . ALA A 1 112 ? -17.605 -1.762 2.801 1.00 98.19 112 ALA A CA 1
ATOM 887 C C . ALA A 1 112 ? -18.072 -2.721 3.908 1.00 98.19 112 ALA A C 1
ATOM 889 O O . ALA A 1 112 ? -19.271 -2.956 4.043 1.00 98.19 112 ALA A O 1
ATOM 890 N N . ARG A 1 113 ? -17.160 -3.221 4.756 1.00 97.12 113 ARG A N 1
ATOM 891 C CA . ARG A 1 113 ? -17.523 -4.128 5.862 1.00 97.12 113 ARG A CA 1
ATOM 892 C C . ARG A 1 113 ? -18.440 -3.501 6.906 1.00 97.12 113 ARG A C 1
ATOM 894 O O . ARG A 1 113 ? -19.303 -4.187 7.448 1.00 97.12 113 ARG A O 1
ATOM 901 N N . ARG A 1 114 ? -18.265 -2.210 7.193 1.00 97.88 114 ARG A N 1
ATOM 902 C CA . ARG A 1 114 ? -19.083 -1.463 8.160 1.00 97.88 114 ARG A CA 1
ATOM 903 C C . ARG A 1 114 ? -20.311 -0.790 7.536 1.00 97.88 114 ARG A C 1
ATOM 905 O O . ARG A 1 114 ? -21.073 -0.162 8.263 1.00 97.88 114 ARG A O 1
ATOM 912 N N . ASN A 1 115 ? -20.528 -0.913 6.222 1.00 97.88 115 ASN A N 1
ATOM 913 C CA . ASN A 1 115 ? -21.526 -0.131 5.478 1.00 97.88 115 ASN A CA 1
ATOM 914 C C . ASN A 1 115 ? -21.394 1.392 5.722 1.00 97.88 115 ASN A C 1
ATOM 916 O O . ASN A 1 115 ? -22.389 2.106 5.849 1.00 97.88 115 ASN A O 1
ATOM 920 N N . ASN A 1 116 ? -20.159 1.895 5.810 1.00 98.56 116 ASN A N 1
ATOM 921 C CA . ASN A 1 116 ? -19.858 3.298 6.077 1.00 98.56 116 ASN A CA 1
ATOM 922 C C . ASN A 1 116 ? -19.628 4.068 4.766 1.00 98.56 116 ASN A C 1
ATOM 924 O O . ASN A 1 116 ? -18.553 4.005 4.162 1.00 98.56 116 ASN A O 1
ATOM 928 N N . SER A 1 117 ? -20.638 4.838 4.349 1.00 98.31 117 SER A N 1
ATOM 929 C CA . SER A 1 117 ? -20.613 5.584 3.086 1.00 98.31 117 SER A CA 1
ATOM 930 C C . SER A 1 117 ? -19.545 6.674 3.032 1.00 98.31 117 SER A C 1
ATOM 932 O O . SER A 1 117 ? -19.076 7.002 1.943 1.00 98.31 117 SER A O 1
ATOM 934 N N . THR A 1 118 ? -19.152 7.246 4.174 1.00 98.69 118 THR A N 1
ATOM 935 C CA . THR A 1 118 ? -18.084 8.255 4.230 1.00 98.69 118 THR A CA 1
ATOM 936 C C . THR A 1 118 ? -16.767 7.639 3.775 1.00 98.69 118 THR A C 1
ATOM 938 O O . THR A 1 118 ? -16.073 8.207 2.933 1.00 98.69 118 THR A O 1
ATOM 941 N N . TYR A 1 119 ? -16.462 6.438 4.267 1.00 98.69 119 TYR A N 1
ATOM 942 C CA . TYR A 1 119 ? -15.215 5.746 3.952 1.00 98.69 119 TYR A CA 1
ATOM 943 C C . TYR A 1 119 ? -15.207 5.266 2.504 1.00 98.69 119 TYR A C 1
ATOM 945 O O . TYR A 1 119 ? -14.249 5.509 1.775 1.00 98.69 119 TYR A O 1
ATOM 953 N N . THR A 1 120 ? -16.297 4.646 2.043 1.00 98.62 120 THR A N 1
ATOM 954 C CA . THR A 1 120 ? -16.377 4.190 0.649 1.00 98.62 120 THR A CA 1
ATOM 955 C C . THR A 1 120 ? -16.331 5.361 -0.333 1.00 98.62 120 THR A C 1
ATOM 957 O O . THR A 1 120 ? -15.681 5.255 -1.367 1.00 98.62 120 THR A O 1
ATOM 960 N N . THR A 1 121 ? -16.956 6.501 -0.011 1.00 98.69 121 THR A N 1
ATOM 961 C CA . THR A 1 121 ? -16.883 7.713 -0.848 1.00 98.69 121 THR A CA 1
ATOM 962 C C . THR A 1 121 ? -15.457 8.246 -0.921 1.00 98.69 121 THR A C 1
ATOM 964 O O . THR A 1 121 ? -14.968 8.497 -2.020 1.00 98.69 121 THR A O 1
ATOM 967 N N . TYR A 1 122 ? -14.771 8.353 0.221 1.00 98.56 122 TYR A N 1
ATOM 968 C CA . TYR A 1 122 ? -13.368 8.763 0.261 1.00 98.56 122 TYR A CA 1
ATOM 969 C C . TYR A 1 122 ? -12.489 7.825 -0.577 1.00 98.56 122 TYR A C 1
ATOM 971 O O . TYR A 1 122 ? -11.745 8.276 -1.440 1.00 98.56 122 TYR A O 1
ATOM 979 N N . ALA A 1 123 ? -12.596 6.510 -0.376 1.00 98.44 123 ALA A N 1
ATOM 980 C CA . ALA A 1 123 ? -11.791 5.534 -1.107 1.00 98.44 123 ALA A CA 1
ATOM 981 C C . ALA A 1 123 ? -12.043 5.572 -2.626 1.00 98.44 123 ALA A C 1
ATOM 983 O O . ALA A 1 123 ? -11.103 5.444 -3.412 1.00 98.44 123 ALA A O 1
ATOM 984 N N . ASN A 1 124 ? -13.293 5.789 -3.046 1.00 98.69 124 ASN A N 1
ATOM 985 C CA . ASN A 1 124 ? -13.660 5.915 -4.456 1.00 98.69 124 ASN A CA 1
ATOM 986 C C . ASN A 1 124 ? -13.074 7.180 -5.101 1.00 98.69 124 ASN A C 1
ATOM 988 O O . ASN A 1 124 ? -12.582 7.124 -6.231 1.00 98.69 124 ASN A O 1
ATOM 992 N N . ASP A 1 125 ? -13.098 8.302 -4.382 1.00 98.56 125 ASP A N 1
ATOM 993 C CA . ASP A 1 125 ? -12.458 9.549 -4.804 1.00 98.56 125 ASP A CA 1
ATOM 994 C C . ASP A 1 125 ? -10.936 9.371 -4.948 1.00 98.56 125 ASP A C 1
ATOM 996 O O . ASP A 1 125 ? -10.376 9.648 -6.008 1.00 98.56 125 ASP A O 1
ATOM 1000 N N . GLN A 1 126 ? -10.281 8.772 -3.947 1.00 98.12 126 GLN A N 1
ATOM 1001 C CA . GLN A 1 126 ? -8.850 8.455 -4.009 1.00 98.12 126 GLN A CA 1
ATOM 1002 C C . GLN A 1 126 ? -8.501 7.557 -5.202 1.00 98.12 126 GLN A C 1
ATOM 1004 O O . GLN A 1 126 ? -7.564 7.855 -5.937 1.00 98.12 126 GLN A O 1
ATOM 1009 N N . GLY A 1 127 ? -9.267 6.486 -5.436 1.00 98.19 127 GLY A N 1
ATOM 1010 C CA . GLY A 1 127 ? -9.046 5.592 -6.575 1.00 98.19 127 GLY A CA 1
ATOM 1011 C C . GLY A 1 127 ? -9.164 6.295 -7.927 1.00 98.19 127 GLY A C 1
ATOM 1012 O O . GLY A 1 127 ? -8.381 6.032 -8.837 1.00 98.19 127 GLY A O 1
ATOM 1013 N N . THR A 1 128 ? -10.108 7.232 -8.036 1.00 98.62 128 THR A N 1
ATOM 1014 C CA . THR A 1 128 ? -10.285 8.057 -9.237 1.00 98.62 128 THR A CA 1
ATOM 1015 C C . THR A 1 128 ? -9.080 8.970 -9.457 1.00 98.62 128 THR A C 1
ATOM 1017 O O . THR A 1 128 ? -8.536 9.005 -10.558 1.00 98.62 128 THR A O 1
ATOM 1020 N N . GLN A 1 129 ? -8.625 9.666 -8.412 1.00 98.44 129 GLN A N 1
ATOM 1021 C CA . GLN A 1 129 ? -7.474 10.571 -8.491 1.00 98.44 129 GLN A CA 1
ATOM 1022 C C . GLN A 1 129 ? -6.168 9.831 -8.801 1.00 98.44 129 GLN A C 1
ATOM 1024 O O . GLN A 1 129 ? -5.363 10.324 -9.586 1.00 98.44 129 GLN A O 1
ATOM 1029 N N . ILE A 1 130 ? -5.968 8.636 -8.235 1.00 98.31 130 ILE A N 1
ATOM 1030 C CA . ILE A 1 130 ? -4.797 7.794 -8.518 1.00 98.31 130 ILE A CA 1
ATOM 1031 C C . ILE A 1 130 ? -4.757 7.416 -10.001 1.00 98.31 130 ILE A C 1
ATOM 1033 O O . ILE A 1 130 ? -3.720 7.578 -10.641 1.00 98.31 130 ILE A O 1
ATOM 1037 N N . LEU A 1 131 ? -5.879 6.960 -10.572 1.00 98.50 131 LEU A N 1
ATOM 1038 C CA . LEU A 1 131 ? -5.935 6.619 -11.995 1.00 98.50 131 LEU A CA 1
ATOM 1039 C C . LEU A 1 131 ? -5.715 7.848 -12.887 1.00 98.50 131 LEU A C 1
ATOM 1041 O O . LEU A 1 131 ? -4.971 7.772 -13.860 1.00 98.50 131 LEU A O 1
ATOM 1045 N N . GLN A 1 132 ? -6.324 8.985 -12.540 1.00 98.44 132 GLN A N 1
ATOM 1046 C CA . GLN A 1 132 ? -6.129 10.240 -13.269 1.00 98.44 132 GLN A CA 1
ATOM 1047 C C . GLN A 1 132 ? -4.668 10.694 -13.253 1.00 98.44 132 GLN A C 1
ATOM 1049 O O . GLN A 1 132 ? -4.160 11.113 -14.289 1.00 98.44 132 GLN A O 1
ATOM 1054 N N . LEU A 1 133 ? -3.988 10.593 -12.106 1.00 97.94 133 LEU A N 1
ATOM 1055 C CA . LEU A 1 133 ? -2.571 10.929 -12.002 1.00 97.94 133 LEU A CA 1
ATOM 1056 C C . LEU A 1 133 ? -1.705 9.958 -12.810 1.00 97.94 133 LEU A C 1
ATOM 1058 O O . LEU A 1 133 ? -0.806 10.400 -13.516 1.00 97.94 133 LEU A O 1
ATOM 1062 N N . PHE A 1 134 ? -2.000 8.657 -12.747 1.00 98.06 134 PHE A N 1
ATOM 1063 C CA . PHE A 1 134 ? -1.283 7.635 -13.512 1.00 98.06 134 PHE A CA 1
ATOM 1064 C C . PHE A 1 134 ? -1.339 7.899 -15.024 1.00 98.06 134 PHE A C 1
ATOM 1066 O O . PHE A 1 134 ? -0.338 7.776 -15.724 1.00 98.06 134 PHE A O 1
ATOM 1073 N N . GLN A 1 135 ? -2.510 8.302 -15.520 1.00 97.81 135 GLN A N 1
ATOM 1074 C CA . GLN A 1 135 ? -2.766 8.568 -16.938 1.00 97.81 135 GLN A CA 1
ATOM 1075 C C . GLN A 1 135 ? -2.452 10.009 -17.362 1.00 97.81 135 GLN A C 1
ATOM 1077 O O . GLN A 1 135 ? -2.693 10.367 -18.519 1.00 97.81 135 GLN A O 1
ATOM 1082 N N . LEU A 1 136 ? -1.958 10.850 -16.446 1.00 97.44 136 LEU A N 1
ATOM 1083 C CA . LEU A 1 136 ? -1.736 12.267 -16.710 1.00 97.44 136 LEU A CA 1
ATOM 1084 C C . LEU A 1 136 ? -0.834 12.437 -17.937 1.00 97.44 136 LEU A C 1
ATOM 1086 O O . LEU A 1 136 ? 0.211 11.799 -18.046 1.00 97.44 136 LEU A O 1
ATOM 1090 N N . ASP A 1 137 ? -1.278 13.265 -18.881 1.00 96.44 137 ASP A N 1
ATOM 1091 C CA . ASP A 1 137 ? -0.596 13.528 -20.154 1.00 96.44 137 ASP A CA 1
ATOM 1092 C C . ASP A 1 137 ? -0.236 12.268 -20.972 1.00 96.44 137 ASP A C 1
ATOM 1094 O O . ASP A 1 137 ? 0.669 12.290 -21.806 1.00 96.44 137 ASP A O 1
ATOM 1098 N N . GLY A 1 138 ? -0.971 11.167 -20.770 1.00 94.56 138 GLY A N 1
ATOM 1099 C CA . GLY A 1 138 ? -0.737 9.892 -21.450 1.00 94.56 138 GLY A CA 1
ATOM 1100 C C . GLY A 1 138 ? 0.524 9.164 -20.980 1.00 94.56 138 GLY A C 1
ATOM 1101 O O . GLY A 1 138 ? 1.082 8.382 -21.746 1.00 94.56 138 GLY A O 1
ATOM 1102 N N . ALA A 1 139 ? 0.997 9.447 -19.763 1.00 93.38 139 ALA A N 1
ATOM 1103 C CA . ALA A 1 139 ? 2.247 8.899 -19.250 1.00 93.38 139 ALA A CA 1
ATOM 1104 C C . ALA A 1 139 ? 2.162 7.414 -18.855 1.00 93.38 139 ALA A C 1
ATOM 1106 O O . ALA A 1 139 ? 3.150 6.704 -19.019 1.00 93.38 139 ALA A O 1
ATOM 1107 N N . ASP A 1 140 ? 1.012 6.960 -18.336 1.00 95.69 140 ASP A N 1
ATOM 1108 C CA . ASP A 1 140 ? 0.808 5.608 -17.789 1.00 95.69 140 ASP A CA 1
ATOM 1109 C C . ASP A 1 140 ? 1.943 5.188 -16.828 1.00 95.69 140 ASP A C 1
ATOM 1111 O O . ASP A 1 140 ? 2.530 4.109 -16.938 1.00 95.69 140 ASP A O 1
ATOM 1115 N N . THR A 1 141 ? 2.265 6.068 -15.873 1.00 94.75 141 THR A N 1
ATOM 1116 C CA . THR A 1 141 ? 3.383 5.895 -14.935 1.00 94.75 141 THR A CA 1
ATOM 1117 C C . THR A 1 141 ? 2.981 6.178 -13.493 1.00 94.75 141 THR A C 1
ATOM 1119 O O . THR A 1 141 ? 2.187 7.073 -13.207 1.00 94.75 141 THR A O 1
ATOM 1122 N N . LEU A 1 142 ? 3.585 5.450 -12.554 1.00 95.44 142 LEU A N 1
ATOM 1123 C CA . LEU A 1 142 ? 3.558 5.817 -11.138 1.00 95.44 142 LEU A CA 1
ATOM 1124 C C . LEU A 1 142 ? 4.628 6.875 -10.847 1.00 95.44 142 LEU A C 1
ATOM 1126 O O . LEU A 1 142 ? 5.624 6.975 -11.566 1.00 95.44 142 LEU A O 1
ATOM 1130 N N . SER A 1 143 ? 4.428 7.667 -9.792 1.00 92.38 143 SER A N 1
ATOM 1131 C CA . SER A 1 143 ? 5.391 8.699 -9.390 1.00 92.38 143 SER A CA 1
ATOM 1132 C C . SER A 1 143 ? 6.686 8.105 -8.832 1.00 92.38 143 SER A C 1
ATOM 1134 O O . SER A 1 143 ? 7.750 8.657 -9.085 1.00 92.38 143 SER A O 1
ATOM 1136 N N . GLU A 1 144 ? 6.632 6.952 -8.156 1.00 89.62 144 GLU A N 1
ATOM 1137 C CA . GLU A 1 144 ? 7.820 6.191 -7.730 1.00 89.62 144 GLU A CA 1
ATOM 1138 C C . GLU A 1 144 ? 8.407 5.368 -8.900 1.00 89.62 144 GLU A C 1
ATOM 1140 O O . GLU A 1 144 ? 8.662 4.165 -8.796 1.00 89.62 144 GLU A O 1
ATOM 1145 N N . TYR A 1 145 ? 8.589 6.028 -10.050 1.00 91.94 145 TYR A N 1
ATOM 1146 C CA . TYR A 1 145 ? 8.892 5.407 -11.338 1.00 91.94 145 TYR A CA 1
ATOM 1147 C C . TYR A 1 145 ? 10.143 4.524 -11.307 1.00 91.94 145 TYR A C 1
ATOM 1149 O O . TYR A 1 145 ? 11.232 4.953 -10.908 1.00 91.94 145 TYR A O 1
ATOM 1157 N N . ASN A 1 146 ? 9.973 3.293 -11.792 1.00 89.00 146 ASN A N 1
ATOM 1158 C CA . ASN A 1 146 ? 10.990 2.262 -11.994 1.00 89.00 146 ASN A CA 1
ATOM 1159 C C . ASN A 1 146 ? 11.873 1.979 -10.762 1.00 89.00 146 ASN A C 1
ATOM 1161 O O . ASN A 1 146 ? 12.923 1.351 -10.866 1.00 89.00 146 ASN A O 1
ATOM 1165 N N . ALA A 1 147 ? 11.471 2.420 -9.568 1.00 90.19 147 ALA A N 1
ATOM 1166 C CA . ALA A 1 147 ? 12.222 2.191 -8.345 1.00 90.19 147 ALA A CA 1
ATOM 1167 C C . ALA A 1 147 ? 12.043 0.724 -7.912 1.00 90.19 147 ALA A C 1
ATOM 1169 O O . ALA A 1 147 ? 10.932 0.347 -7.543 1.00 90.19 147 ALA A O 1
ATOM 1170 N N . PRO A 1 148 ? 13.091 -0.128 -7.888 1.00 87.94 148 PRO A N 1
ATOM 1171 C CA . PRO A 1 148 ? 12.897 -1.568 -7.686 1.00 87.94 148 PRO A CA 1
ATOM 1172 C C . PRO A 1 148 ? 12.246 -1.931 -6.348 1.00 87.94 148 PRO A C 1
ATOM 1174 O O . PRO A 1 148 ? 11.464 -2.872 -6.258 1.00 87.94 148 PRO A O 1
ATOM 1177 N N . THR A 1 149 ? 12.525 -1.183 -5.283 1.00 87.44 149 THR A N 1
ATOM 1178 C CA . THR A 1 149 ? 11.816 -1.382 -4.013 1.00 87.44 149 THR A CA 1
ATOM 1179 C C . THR A 1 149 ? 10.338 -1.016 -4.155 1.00 87.44 149 THR A C 1
ATOM 1181 O O . THR A 1 149 ? 9.476 -1.796 -3.762 1.00 87.44 149 THR A O 1
ATOM 1184 N N . TYR A 1 150 ? 10.017 0.119 -4.777 1.00 90.31 150 TYR A N 1
ATOM 1185 C CA . TYR A 1 150 ? 8.642 0.609 -4.822 1.00 90.31 150 TYR A CA 1
ATOM 1186 C C . TYR A 1 150 ? 7.777 -0.068 -5.867 1.00 90.31 150 TYR A C 1
ATOM 1188 O O . TYR A 1 150 ? 6.683 -0.458 -5.505 1.00 90.31 150 TYR A O 1
ATOM 1196 N N . TYR A 1 151 ? 8.276 -0.410 -7.054 1.00 90.94 151 TYR A N 1
ATOM 1197 C CA . TYR A 1 151 ? 7.531 -1.260 -7.994 1.00 90.94 151 TYR A CA 1
ATOM 1198 C C . TYR A 1 151 ? 7.139 -2.611 -7.376 1.00 90.94 151 TYR A C 1
ATOM 1200 O O . TYR A 1 151 ? 6.067 -3.152 -7.661 1.00 90.94 151 TYR A O 1
ATOM 1208 N N . GLY A 1 152 ? 7.977 -3.153 -6.485 1.00 89.50 152 GLY A N 1
ATOM 1209 C CA . GLY A 1 152 ? 7.626 -4.325 -5.686 1.00 89.50 152 GLY A CA 1
ATOM 1210 C C . GLY A 1 152 ? 6.455 -4.064 -4.732 1.00 89.50 152 GLY A C 1
ATOM 1211 O O . GLY A 1 152 ? 5.517 -4.861 -4.661 1.00 89.50 152 GLY A O 1
ATOM 1212 N N . ILE A 1 153 ? 6.472 -2.932 -4.031 1.00 91.75 153 ILE A N 1
ATOM 1213 C CA . ILE A 1 153 ? 5.410 -2.542 -3.096 1.00 91.75 153 ILE A CA 1
ATOM 1214 C C . ILE A 1 153 ? 4.132 -2.079 -3.824 1.00 91.75 153 ILE A C 1
ATOM 1216 O O . ILE A 1 153 ? 3.034 -2.378 -3.361 1.00 91.75 153 ILE A O 1
ATOM 1220 N N . ASP A 1 154 ? 4.231 -1.439 -4.984 1.00 94.25 154 ASP A N 1
ATOM 1221 C CA . ASP A 1 154 ? 3.114 -1.086 -5.861 1.00 94.25 154 ASP A CA 1
ATOM 1222 C C . ASP A 1 154 ? 2.427 -2.348 -6.375 1.00 94.25 154 ASP A C 1
ATOM 1224 O O . ASP A 1 154 ? 1.204 -2.468 -6.309 1.00 94.25 154 ASP A O 1
ATOM 1228 N N . THR A 1 155 ? 3.214 -3.347 -6.793 1.00 92.31 155 THR A N 1
ATOM 1229 C CA . THR A 1 155 ? 2.706 -4.681 -7.144 1.00 92.31 155 THR A CA 1
ATOM 1230 C C . THR A 1 155 ? 1.918 -5.287 -5.985 1.00 92.31 155 THR A C 1
ATOM 1232 O O . THR A 1 155 ? 0.849 -5.868 -6.197 1.00 92.31 155 THR A O 1
ATOM 1235 N N . TRP A 1 156 ? 2.405 -5.133 -4.748 1.00 91.38 156 TRP A N 1
ATOM 1236 C CA . TRP A 1 156 ? 1.614 -5.463 -3.570 1.00 91.38 156 TRP A CA 1
ATOM 1237 C C . TRP A 1 156 ? 0.343 -4.601 -3.519 1.00 91.38 156 TRP A C 1
ATOM 1239 O O . TRP A 1 156 ? -0.746 -5.151 -3.604 1.00 91.38 156 TRP A O 1
ATOM 1249 N N . ALA A 1 157 ? 0.402 -3.280 -3.427 1.00 95.12 157 ALA A N 1
ATOM 1250 C CA . ALA A 1 157 ? -0.794 -2.453 -3.248 1.00 95.12 157 ALA A CA 1
ATOM 1251 C C . ALA A 1 157 ? -1.892 -2.746 -4.298 1.00 95.12 157 ALA A C 1
ATOM 1253 O O . ALA A 1 157 ? -3.047 -2.987 -3.946 1.00 95.12 157 ALA A O 1
ATOM 1254 N N . LEU A 1 158 ? -1.513 -2.858 -5.570 1.00 96.12 158 LEU A N 1
ATOM 1255 C CA . LEU A 1 158 ? -2.405 -3.158 -6.690 1.00 96.12 158 LEU A CA 1
ATOM 1256 C C . LEU A 1 158 ? -2.960 -4.587 -6.644 1.00 96.12 158 LEU A C 1
ATOM 1258 O O . LEU A 1 158 ? -4.163 -4.797 -6.795 1.00 96.12 158 LEU A O 1
ATOM 1262 N N . GLY A 1 159 ? -2.114 -5.588 -6.385 1.00 93.88 159 GLY A N 1
ATOM 1263 C CA . GLY A 1 159 ? -2.574 -6.969 -6.224 1.00 93.88 159 GLY A CA 1
ATOM 1264 C C . GLY A 1 159 ? -3.506 -7.142 -5.018 1.00 93.88 159 GLY A C 1
ATOM 1265 O O . GLY A 1 159 ? -4.406 -7.978 -5.046 1.00 93.88 159 GLY A O 1
ATOM 1266 N N . ALA A 1 160 ? -3.316 -6.334 -3.971 1.00 94.69 160 ALA A N 1
ATOM 1267 C CA . ALA A 1 160 ? -4.187 -6.298 -2.799 1.00 94.69 160 ALA A CA 1
ATOM 1268 C C . ALA A 1 160 ? -5.576 -5.785 -3.179 1.00 94.69 160 ALA A C 1
ATOM 1270 O O . ALA A 1 160 ? -6.572 -6.386 -2.793 1.00 94.69 160 ALA A O 1
ATOM 1271 N N . GLN A 1 161 ? -5.631 -4.708 -3.967 1.00 96.88 161 GLN A N 1
ATOM 1272 C CA . GLN A 1 161 ? -6.884 -4.153 -4.473 1.00 96.88 161 GLN A CA 1
ATOM 1273 C C . GLN A 1 161 ? -7.643 -5.173 -5.315 1.00 96.88 161 GLN A C 1
ATOM 1275 O O . GLN A 1 161 ? -8.819 -5.409 -5.078 1.00 96.88 161 GLN A O 1
ATOM 1280 N N . LEU A 1 162 ? -6.960 -5.853 -6.237 1.00 95.94 162 LEU A N 1
ATOM 1281 C CA . LEU A 1 162 ? -7.599 -6.855 -7.091 1.00 95.94 162 LEU A CA 1
ATOM 1282 C C . LEU A 1 162 ? -8.158 -8.054 -6.322 1.00 95.94 162 LEU A C 1
ATOM 1284 O O . LEU A 1 162 ? -9.158 -8.631 -6.742 1.00 95.94 162 LEU A O 1
ATOM 1288 N N . LYS A 1 163 ? -7.494 -8.469 -5.238 1.00 95.25 163 LYS A N 1
ATOM 1289 C CA . LYS A 1 163 ? -7.875 -9.676 -4.496 1.00 95.25 163 LYS A CA 1
ATOM 1290 C C . LYS A 1 163 ? -8.841 -9.398 -3.347 1.00 95.25 163 LYS A C 1
ATOM 1292 O O . LYS A 1 163 ? -9.703 -10.227 -3.077 1.00 95.25 163 LYS A O 1
ATOM 1297 N N . TYR A 1 164 ? -8.671 -8.269 -2.666 1.00 96.00 164 TYR A N 1
ATOM 1298 C CA . TYR A 1 164 ? -9.362 -7.956 -1.413 1.00 96.00 164 TYR A CA 1
ATOM 1299 C C . TYR A 1 164 ? -10.192 -6.678 -1.490 1.00 96.00 164 TYR A C 1
ATOM 1301 O O . TYR A 1 164 ? -11.041 -6.470 -0.633 1.00 96.00 164 TYR A O 1
ATOM 1309 N N . GLY A 1 165 ? -9.948 -5.802 -2.467 1.00 96.25 165 GLY A N 1
ATOM 1310 C CA . GLY A 1 165 ? -10.700 -4.562 -2.618 1.00 96.25 165 GLY A CA 1
ATOM 1311 C C . GLY A 1 165 ? -12.192 -4.833 -2.841 1.00 96.25 165 GLY A C 1
ATOM 1312 O O . GLY A 1 165 ? -12.549 -5.843 -3.456 1.00 96.25 165 GLY A O 1
ATOM 1313 N N . PRO A 1 166 ? -13.092 -3.957 -2.353 1.00 94.50 166 PRO A N 1
ATOM 1314 C CA . PRO A 1 166 ? -14.510 -4.100 -2.645 1.00 94.50 166 PRO A CA 1
ATOM 1315 C C . PRO A 1 166 ? -14.751 -4.094 -4.166 1.00 94.50 166 PRO A C 1
ATOM 1317 O O . PRO A 1 166 ? -14.172 -3.250 -4.867 1.00 94.50 166 PRO A O 1
ATOM 1320 N N . PRO A 1 167 ? -15.602 -5.001 -4.684 1.00 90.44 167 PRO A N 1
ATOM 1321 C CA . PRO A 1 167 ? -15.875 -5.089 -6.113 1.00 90.44 167 PRO A CA 1
ATOM 1322 C C . PRO A 1 167 ? -16.506 -3.791 -6.632 1.00 90.44 167 PRO A C 1
ATOM 1324 O O . PRO A 1 167 ? -17.103 -3.030 -5.872 1.00 90.44 167 PRO A O 1
ATOM 1327 N N . ASP A 1 168 ? -16.362 -3.542 -7.934 1.00 91.19 168 ASP A N 1
ATOM 1328 C CA . ASP A 1 168 ? -16.965 -2.399 -8.636 1.00 91.19 168 ASP A CA 1
ATOM 1329 C C . ASP A 1 168 ? -16.577 -1.010 -8.081 1.00 91.19 168 ASP A C 1
ATOM 1331 O O . ASP A 1 168 ? -17.290 -0.023 -8.269 1.00 91.19 168 ASP A O 1
ATOM 1335 N N . THR A 1 169 ? -15.420 -0.904 -7.419 1.00 96.69 169 THR A N 1
ATOM 1336 C CA . THR A 1 169 ? -14.861 0.375 -6.952 1.00 96.69 169 THR A CA 1
ATOM 1337 C C . THR A 1 169 ? -13.853 0.960 -7.949 1.00 96.69 169 THR A C 1
ATOM 1339 O O . THR A 1 169 ? -13.136 0.199 -8.611 1.00 96.69 169 THR A O 1
ATOM 1342 N N . PRO A 1 170 ? -13.714 2.302 -8.034 1.00 98.12 170 PRO A N 1
ATOM 1343 C CA . PRO A 1 170 ? -12.738 2.948 -8.910 1.00 98.12 170 PRO A CA 1
ATOM 1344 C C . PRO A 1 170 ? -11.313 2.438 -8.709 1.00 98.12 170 PRO A C 1
ATOM 1346 O O . PRO A 1 170 ? -10.626 2.186 -9.690 1.00 98.12 170 PRO A O 1
ATOM 1349 N N . MET A 1 171 ? -10.874 2.223 -7.463 1.00 97.38 171 MET A N 1
ATOM 1350 C CA . MET A 1 171 ? -9.507 1.764 -7.204 1.00 97.38 171 MET A CA 1
ATOM 1351 C C . MET A 1 171 ? -9.280 0.302 -7.616 1.00 97.38 171 MET A C 1
ATOM 1353 O O . MET A 1 171 ? -8.212 -0.025 -8.128 1.00 97.38 171 MET A O 1
ATOM 1357 N N . THR A 1 172 ? -10.275 -0.578 -7.458 1.00 96.62 172 THR A N 1
ATOM 1358 C CA . THR A 1 172 ? -10.175 -1.971 -7.931 1.00 96.62 172 THR A CA 1
ATOM 1359 C C . THR A 1 172 ? -10.133 -2.028 -9.460 1.00 96.62 172 THR A C 1
ATOM 1361 O O . THR A 1 172 ? -9.313 -2.746 -10.032 1.00 96.62 172 THR A O 1
ATOM 1364 N N . ALA A 1 173 ? -10.948 -1.211 -10.136 1.00 97.25 173 ALA A N 1
ATOM 1365 C CA . ALA A 1 173 ? -10.904 -1.068 -11.591 1.00 97.25 173 ALA A CA 1
ATOM 1366 C C . ALA A 1 173 ? -9.576 -0.453 -12.073 1.00 97.25 173 ALA A C 1
ATOM 1368 O O . ALA A 1 173 ? -8.971 -0.958 -13.019 1.00 97.25 173 ALA A O 1
ATOM 1369 N N . ALA A 1 174 ? -9.083 0.586 -11.393 1.00 98.00 174 ALA A N 1
ATOM 1370 C CA . ALA A 1 174 ? -7.788 1.198 -11.671 1.00 98.00 174 ALA A CA 1
ATOM 1371 C C . ALA A 1 174 ? -6.650 0.186 -11.506 1.00 98.00 174 ALA A C 1
ATOM 1373 O O . ALA A 1 174 ? -5.776 0.107 -12.363 1.00 98.00 174 ALA A O 1
ATOM 1374 N N . ALA A 1 175 ? -6.684 -0.651 -10.465 1.00 98.00 175 ALA A N 1
ATOM 1375 C CA . ALA A 1 175 ? -5.665 -1.670 -10.248 1.00 98.00 175 ALA A CA 1
ATOM 1376 C C . ALA A 1 175 ? -5.588 -2.692 -11.394 1.00 98.00 175 ALA A C 1
ATOM 1378 O O . ALA A 1 175 ? -4.492 -3.126 -11.751 1.00 98.00 175 ALA A O 1
ATOM 1379 N N . ALA A 1 176 ? -6.725 -3.027 -12.015 1.00 96.38 176 ALA A N 1
ATOM 1380 C CA . ALA A 1 176 ? -6.778 -3.926 -13.171 1.00 96.38 176 ALA A CA 1
ATOM 1381 C C . ALA A 1 176 ? -6.126 -3.331 -14.431 1.00 96.38 176 ALA A C 1
ATOM 1383 O O . ALA A 1 176 ? -5.746 -4.080 -15.328 1.00 96.38 176 ALA A O 1
ATOM 1384 N N . TYR A 1 177 ? -5.980 -2.006 -14.485 1.00 97.00 177 TYR A N 1
ATOM 1385 C CA . TYR A 1 177 ? -5.306 -1.284 -15.561 1.00 97.00 177 TYR A CA 1
ATOM 1386 C C . TYR A 1 177 ? -3.836 -0.985 -15.229 1.00 97.00 177 TYR A C 1
ATOM 1388 O O . TYR A 1 177 ? -2.941 -1.312 -16.007 1.00 97.00 177 TYR A O 1
ATOM 1396 N N . ILE A 1 178 ? -3.582 -0.420 -14.045 1.00 98.06 178 ILE A N 1
ATOM 1397 C CA . ILE A 1 178 ? -2.258 0.038 -13.605 1.00 98.06 178 ILE A CA 1
ATOM 1398 C C . ILE A 1 178 ? -1.297 -1.143 -13.444 1.00 98.06 178 ILE A C 1
ATOM 1400 O O . ILE A 1 178 ? -0.151 -1.058 -13.875 1.00 98.06 178 ILE A O 1
ATOM 1404 N N . LEU A 1 179 ? -1.739 -2.266 -12.860 1.00 96.19 179 LEU A N 1
ATOM 1405 C CA . LEU A 1 179 ? -0.843 -3.396 -12.603 1.00 96.19 179 LEU A CA 1
ATOM 1406 C C . LEU A 1 179 ? -0.234 -3.968 -13.896 1.00 96.19 179 LEU A C 1
ATOM 1408 O O . LEU A 1 179 ? 0.992 -4.062 -13.958 1.00 96.19 179 LEU A O 1
ATOM 1412 N N . PRO A 1 180 ? -1.011 -4.312 -14.944 1.00 96.06 180 PRO A N 1
ATOM 1413 C CA . PRO A 1 180 ? -0.433 -4.708 -16.226 1.00 96.06 180 PRO A CA 1
ATOM 1414 C C . PRO A 1 180 ? 0.532 -3.677 -16.822 1.00 96.06 180 PRO A C 1
ATOM 1416 O O . PRO A 1 180 ? 1.571 -4.075 -17.342 1.00 96.06 180 PRO A O 1
ATOM 1419 N N . ALA A 1 181 ? 0.220 -2.381 -16.725 1.00 96.44 181 ALA A N 1
ATOM 1420 C CA . ALA A 1 181 ? 1.067 -1.317 -17.260 1.00 96.44 181 ALA A CA 1
ATOM 1421 C C . ALA A 1 181 ? 2.419 -1.230 -16.526 1.00 96.44 181 ALA A C 1
ATOM 1423 O O . ALA A 1 181 ? 3.462 -1.227 -17.175 1.00 96.44 181 ALA A O 1
ATOM 1424 N N . VAL A 1 182 ? 2.423 -1.295 -15.189 1.00 94.81 182 VAL A N 1
ATOM 1425 C CA . VAL A 1 182 ? 3.654 -1.355 -14.374 1.00 94.81 182 VAL A CA 1
ATOM 1426 C C . VAL A 1 182 ? 4.498 -2.584 -14.727 1.00 94.81 182 VAL A C 1
ATOM 1428 O O . VAL A 1 182 ? 5.715 -2.487 -14.869 1.00 94.81 182 VAL A O 1
ATOM 1431 N N . TRP A 1 183 ? 3.877 -3.752 -14.917 1.00 93.25 183 TRP A N 1
ATOM 1432 C CA . TRP A 1 183 ? 4.607 -4.961 -15.321 1.00 93.25 183 TRP A CA 1
ATOM 1433 C C . TRP A 1 183 ? 5.139 -4.894 -16.757 1.00 93.25 183 TRP A C 1
ATOM 1435 O O . TRP A 1 183 ? 6.209 -5.440 -17.035 1.00 93.25 183 TRP A O 1
ATOM 1445 N N . GLN A 1 184 ? 4.420 -4.237 -17.669 1.00 94.44 184 GLN A N 1
ATOM 1446 C CA . GLN A 1 184 ? 4.893 -3.986 -19.028 1.00 94.44 184 GLN A CA 1
ATOM 1447 C C . GLN A 1 184 ? 6.102 -3.044 -19.023 1.00 94.44 184 GLN A C 1
ATOM 1449 O O . GLN A 1 184 ? 7.095 -3.337 -19.692 1.00 94.44 184 GLN A O 1
ATOM 1454 N N . ASP A 1 185 ? 6.041 -1.967 -18.242 1.00 93.19 185 ASP A N 1
ATOM 1455 C CA . ASP A 1 185 ? 7.141 -1.021 -18.060 1.00 93.19 185 ASP A CA 1
ATOM 1456 C C . ASP A 1 185 ? 8.375 -1.697 -17.448 1.00 93.19 185 ASP A C 1
ATOM 1458 O O . ASP A 1 185 ? 9.480 -1.604 -17.990 1.00 93.19 185 ASP A O 1
ATOM 1462 N N . LEU A 1 186 ? 8.177 -2.495 -16.394 1.00 91.56 186 LEU A N 1
ATOM 1463 C CA . LEU A 1 186 ? 9.240 -3.312 -15.819 1.00 91.56 186 LEU A CA 1
ATOM 1464 C C . LEU A 1 186 ? 9.858 -4.242 -16.870 1.00 91.56 186 LEU A C 1
ATOM 1466 O O . LEU A 1 186 ? 11.078 -4.350 -16.957 1.00 91.56 186 LEU A O 1
ATOM 1470 N N . GLY A 1 187 ? 9.038 -4.912 -17.683 1.00 91.88 187 GLY A N 1
ATOM 1471 C CA . GLY A 1 187 ? 9.516 -5.783 -18.755 1.00 91.88 187 GLY A CA 1
ATOM 1472 C C . GLY A 1 187 ? 10.348 -5.044 -19.808 1.00 91.88 187 GLY A C 1
ATOM 1473 O O . GLY A 1 187 ? 11.313 -5.609 -20.321 1.00 91.88 187 GLY A O 1
ATOM 1474 N N . ALA A 1 188 ? 10.015 -3.785 -20.102 1.00 92.69 188 ALA A N 1
ATOM 1475 C CA . ALA A 1 188 ? 10.774 -2.939 -21.021 1.00 92.69 188 ALA A CA 1
ATOM 1476 C C . ALA A 1 188 ? 12.137 -2.510 -20.446 1.00 92.69 188 ALA A C 1
ATOM 1478 O O . ALA A 1 188 ? 13.101 -2.367 -21.200 1.00 92.69 188 ALA A O 1
ATOM 1479 N N . HIS A 1 189 ? 12.231 -2.357 -19.122 1.00 91.50 189 HIS A N 1
ATOM 1480 C CA . HIS A 1 189 ? 13.448 -1.936 -18.423 1.00 91.50 189 HIS A CA 1
ATOM 1481 C C . HIS A 1 189 ? 14.261 -3.100 -17.836 1.00 91.50 189 HIS A C 1
ATOM 1483 O O . HIS A 1 189 ? 15.385 -2.901 -17.377 1.00 91.50 189 HIS A O 1
ATOM 1489 N N . PHE A 1 190 ? 13.746 -4.328 -17.839 1.00 90.69 190 PHE A N 1
ATOM 1490 C CA . PHE A 1 190 ? 14.448 -5.468 -17.260 1.00 90.69 190 PHE A CA 1
ATOM 1491 C C . PHE A 1 190 ? 15.456 -6.081 -18.237 1.00 90.69 190 PHE A C 1
ATOM 1493 O O . PHE A 1 190 ? 15.113 -6.622 -19.289 1.00 90.69 190 PHE A O 1
ATOM 1500 N N . ASN A 1 191 ? 16.728 -6.077 -17.849 1.00 90.06 191 ASN A N 1
ATOM 1501 C CA . ASN A 1 191 ? 17.776 -6.799 -18.548 1.00 90.06 191 ASN A CA 1
ATOM 1502 C C . ASN A 1 191 ? 17.897 -8.223 -17.989 1.00 90.06 191 ASN A C 1
ATOM 1504 O O . ASN A 1 191 ? 18.489 -8.443 -16.932 1.00 90.06 191 ASN A O 1
ATOM 1508 N N . GLY A 1 192 ? 17.388 -9.205 -18.736 1.00 85.75 192 GLY A N 1
ATOM 1509 C CA . GLY A 1 192 ? 17.419 -10.612 -18.326 1.00 85.75 192 GLY A CA 1
ATOM 1510 C C . GLY A 1 192 ? 18.815 -11.238 -18.234 1.00 85.75 192 GLY A C 1
ATOM 1511 O O . GLY A 1 192 ? 18.989 -12.193 -17.485 1.00 85.75 192 GLY A O 1
ATOM 1512 N N . TYR A 1 193 ? 19.813 -10.708 -18.951 1.00 85.19 193 TYR A N 1
ATOM 1513 C CA . TYR A 1 193 ? 21.196 -11.193 -18.855 1.00 85.19 193 TYR A CA 1
ATOM 1514 C C . TYR A 1 193 ? 21.866 -10.728 -17.558 1.00 85.19 193 TYR A C 1
ATOM 1516 O O . TYR A 1 193 ? 22.557 -11.503 -16.904 1.00 85.19 193 TYR A O 1
ATOM 1524 N N . LEU A 1 194 ? 21.644 -9.468 -17.180 1.00 87.50 194 LEU A N 1
ATOM 1525 C CA . LEU A 1 194 ? 22.180 -8.889 -15.948 1.00 87.50 194 LEU A CA 1
ATOM 1526 C C . LEU A 1 194 ? 21.328 -9.222 -14.720 1.00 87.50 194 LEU A C 1
ATOM 1528 O O . LEU A 1 194 ? 21.801 -9.073 -13.599 1.00 87.50 194 LEU A O 1
ATOM 1532 N N . GLY A 1 195 ? 20.078 -9.644 -14.920 1.00 87.31 195 GLY A N 1
ATOM 1533 C CA . GLY A 1 195 ? 19.124 -9.831 -13.835 1.00 87.31 195 GLY A CA 1
ATOM 1534 C C . GLY A 1 195 ? 18.846 -8.519 -13.103 1.00 87.31 195 GLY A C 1
ATOM 1535 O O . GLY A 1 195 ? 18.792 -8.501 -11.880 1.00 87.31 195 GLY A O 1
ATOM 1536 N N . ASN A 1 196 ? 18.736 -7.408 -13.828 1.00 88.12 196 ASN A N 1
ATOM 1537 C CA . ASN A 1 196 ? 18.595 -6.088 -13.223 1.00 88.12 196 ASN A CA 1
ATOM 1538 C C . ASN A 1 196 ? 17.704 -5.183 -14.074 1.00 88.12 196 ASN A C 1
ATOM 1540 O O . ASN A 1 196 ? 17.610 -5.364 -15.289 1.00 88.12 196 ASN A O 1
ATOM 1544 N N . THR A 1 197 ? 17.063 -4.207 -13.445 1.00 87.75 197 THR A N 1
ATOM 1545 C CA . THR A 1 197 ? 16.387 -3.117 -14.152 1.00 87.75 197 THR A CA 1
ATOM 1546 C C . THR A 1 197 ? 17.426 -2.126 -14.670 1.00 87.75 197 THR A C 1
ATOM 1548 O O . THR A 1 197 ? 18.518 -2.013 -14.110 1.00 87.75 197 THR A O 1
ATOM 1551 N N . VAL A 1 198 ? 17.118 -1.421 -15.755 1.00 87.75 198 VAL A N 1
ATOM 1552 C CA . VAL A 1 198 ? 17.871 -0.249 -16.212 1.00 87.75 198 VAL A CA 1
ATOM 1553 C C . VAL A 1 198 ? 17.060 1.009 -15.934 1.00 87.75 198 VAL A C 1
ATOM 1555 O O . VAL A 1 198 ? 15.835 0.958 -15.925 1.00 87.75 198 VAL A O 1
ATOM 1558 N N . GLY A 1 199 ? 17.741 2.129 -15.687 1.00 84.75 199 GLY A N 1
ATOM 1559 C CA . GLY A 1 199 ? 17.081 3.404 -15.414 1.00 84.75 199 GLY A CA 1
ATOM 1560 C C . GLY A 1 199 ? 16.350 3.984 -16.637 1.00 84.75 199 GLY A C 1
ATOM 1561 O O . GLY A 1 199 ? 16.433 3.418 -17.729 1.00 84.75 199 GLY A O 1
ATOM 1562 N N . PRO A 1 200 ? 15.703 5.152 -16.480 1.00 88.06 200 PRO A N 1
ATOM 1563 C CA . PRO A 1 200 ? 15.797 6.047 -15.322 1.00 88.06 200 PRO A CA 1
ATOM 1564 C C . PRO A 1 200 ? 15.022 5.537 -14.100 1.00 88.06 200 PRO A C 1
ATOM 1566 O O . PRO A 1 200 ? 14.127 4.718 -14.247 1.00 88.06 200 PRO A O 1
ATOM 1569 N N . TYR A 1 201 ? 15.388 6.010 -12.906 1.00 85.19 201 TYR A N 1
ATOM 1570 C CA . TYR A 1 201 ? 14.734 5.672 -11.636 1.00 85.19 201 TYR A CA 1
ATOM 1571 C C . TYR A 1 201 ? 14.339 6.959 -10.921 1.00 85.19 201 TYR A C 1
ATOM 1573 O O . TYR A 1 201 ? 15.160 7.877 -10.871 1.00 85.19 201 TYR A O 1
ATOM 1581 N N . ASP A 1 202 ? 13.155 7.000 -10.315 1.00 86.38 202 ASP A N 1
ATOM 1582 C CA . ASP A 1 202 ? 12.819 8.045 -9.341 1.00 86.38 202 ASP A CA 1
ATOM 1583 C C . ASP A 1 202 ? 13.691 7.900 -8.080 1.00 86.38 202 ASP A C 1
ATOM 1585 O O . ASP A 1 202 ? 14.351 8.841 -7.635 1.00 86.38 202 ASP A O 1
ATOM 1589 N N . ARG A 1 203 ? 13.792 6.667 -7.557 1.00 83.38 203 ARG A N 1
ATOM 1590 C CA . ARG A 1 203 ? 14.630 6.333 -6.398 1.00 83.38 203 ARG A CA 1
ATOM 1591 C C . ARG A 1 203 ? 15.337 4.994 -6.556 1.00 83.38 203 ARG A C 1
ATOM 1593 O O . ARG A 1 203 ? 14.772 4.016 -7.032 1.00 83.38 203 ARG A O 1
ATOM 1600 N N . ALA A 1 204 ? 16.575 4.935 -6.075 1.00 75.44 204 ALA A N 1
ATOM 1601 C CA . ALA A 1 204 ? 17.372 3.719 -6.035 1.00 75.44 204 ALA A CA 1
ATOM 1602 C C . ALA A 1 204 ? 18.136 3.639 -4.704 1.00 75.44 204 ALA A C 1
ATOM 1604 O O . ALA A 1 204 ? 19.121 4.349 -4.510 1.00 75.44 204 ALA A O 1
ATOM 1605 N N . TYR A 1 205 ? 17.690 2.765 -3.795 1.00 77.50 205 TYR A N 1
ATOM 1606 C CA . TYR A 1 205 ? 18.443 2.398 -2.580 1.00 77.50 205 TYR A CA 1
ATOM 1607 C C . TYR A 1 205 ? 19.715 1.603 -2.910 1.00 77.50 205 TYR A C 1
ATOM 1609 O O . TYR A 1 205 ? 20.690 1.605 -2.167 1.00 77.50 205 TYR A O 1
ATOM 1617 N N . THR A 1 206 ? 19.709 0.982 -4.087 1.00 74.62 206 THR A N 1
ATOM 1618 C CA . THR A 1 206 ? 20.802 0.260 -4.729 1.00 74.62 206 THR A CA 1
ATOM 1619 C C . THR A 1 206 ? 20.658 0.426 -6.241 1.00 74.62 206 THR A C 1
ATOM 1621 O O . THR A 1 206 ? 19.547 0.605 -6.743 1.00 74.62 206 THR A O 1
ATOM 1624 N N . ARG A 1 207 ? 21.756 0.304 -6.989 1.00 70.19 207 ARG A N 1
ATOM 1625 C CA . ARG A 1 207 ? 21.709 0.174 -8.458 1.00 70.19 207 ARG A CA 1
ATOM 1626 C C . ARG A 1 207 ? 21.720 -1.282 -8.923 1.00 70.19 207 ARG A C 1
ATOM 1628 O O . ARG A 1 207 ? 21.602 -1.528 -10.118 1.00 70.19 207 ARG A O 1
ATOM 1635 N N . ASP A 1 208 ? 21.902 -2.223 -8.000 1.00 81.44 208 ASP A N 1
ATOM 1636 C CA . ASP A 1 208 ? 22.069 -3.641 -8.291 1.00 81.44 208 ASP A CA 1
ATOM 1637 C C . ASP A 1 208 ? 21.136 -4.492 -7.423 1.00 81.44 208 ASP A C 1
ATOM 1639 O O . ASP A 1 208 ? 21.403 -4.736 -6.243 1.00 81.44 208 ASP A O 1
ATOM 1643 N N . ILE A 1 209 ? 20.030 -4.950 -8.017 1.00 81.38 209 ILE A N 1
ATOM 1644 C CA . ILE A 1 209 ? 19.065 -5.831 -7.342 1.00 81.38 209 ILE A CA 1
ATOM 1645 C C . ILE A 1 209 ? 19.620 -7.245 -7.106 1.00 81.38 209 ILE A C 1
ATOM 1647 O O . ILE A 1 209 ? 19.014 -8.029 -6.383 1.00 81.38 209 ILE A O 1
ATOM 1651 N N . THR A 1 210 ? 20.771 -7.587 -7.697 1.00 80.44 210 THR A N 1
ATOM 1652 C CA . THR A 1 210 ? 21.478 -8.847 -7.423 1.00 80.44 210 THR A CA 1
ATOM 1653 C C . THR A 1 210 ? 22.328 -8.779 -6.159 1.00 80.44 210 THR A C 1
ATOM 1655 O O . THR A 1 210 ? 22.818 -9.810 -5.713 1.00 80.44 210 THR A O 1
ATOM 1658 N N . MET A 1 211 ? 22.483 -7.591 -5.569 1.00 80.69 211 MET A N 1
ATOM 1659 C CA . MET A 1 211 ? 23.262 -7.357 -4.348 1.00 80.69 211 MET A CA 1
ATOM 1660 C C . MET A 1 211 ? 22.408 -6.836 -3.188 1.00 80.69 211 MET A C 1
ATOM 1662 O O . MET A 1 211 ? 22.911 -6.683 -2.084 1.00 80.69 211 MET A O 1
ATOM 1666 N N . HIS A 1 212 ? 21.124 -6.571 -3.426 1.00 79.88 212 HIS A N 1
ATOM 1667 C CA . HIS A 1 212 ? 20.207 -5.984 -2.455 1.00 79.88 212 HIS A CA 1
ATOM 1668 C C . HIS A 1 212 ? 18.823 -6.633 -2.552 1.00 79.88 212 HIS A C 1
ATOM 1670 O O . HIS A 1 212 ? 18.304 -6.809 -3.659 1.00 79.88 212 HIS A O 1
ATOM 1676 N N . SER A 1 213 ? 18.192 -6.943 -1.418 1.00 77.00 213 SER A N 1
ATOM 1677 C CA . SER A 1 213 ? 16.858 -7.565 -1.366 1.00 77.00 213 SER A CA 1
ATOM 1678 C C . SER A 1 213 ? 15.746 -6.550 -1.648 1.00 77.00 213 SER A C 1
ATOM 1680 O O . SER A 1 213 ? 14.829 -6.381 -0.852 1.00 77.00 213 SER A O 1
ATOM 1682 N N . SER A 1 214 ? 15.813 -5.854 -2.789 1.00 84.19 214 SER A N 1
ATOM 1683 C CA . SER A 1 214 ? 14.721 -4.976 -3.224 1.00 84.19 214 SER A CA 1
ATOM 1684 C C . SER A 1 214 ? 13.409 -5.761 -3.266 1.00 84.19 214 SER A C 1
ATOM 1686 O O . SER A 1 214 ? 13.392 -6.929 -3.668 1.00 84.19 214 SER A O 1
ATOM 1688 N N . VAL A 1 215 ? 12.300 -5.133 -2.883 1.00 86.38 215 VAL A N 1
ATOM 1689 C CA . VAL A 1 215 ? 11.004 -5.824 -2.794 1.00 86.38 215 VAL A CA 1
ATOM 1690 C C . VAL A 1 215 ? 10.605 -6.430 -4.136 1.00 86.38 215 VAL A C 1
ATOM 1692 O O . VAL A 1 215 ? 10.107 -7.553 -4.164 1.00 86.38 215 VAL A O 1
ATOM 1695 N N . LEU A 1 216 ? 10.896 -5.767 -5.263 1.00 86.56 216 LE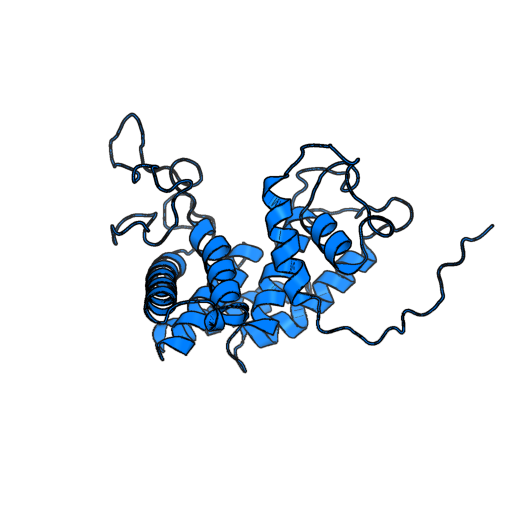U A N 1
ATOM 1696 C CA . LEU A 1 216 ? 10.667 -6.367 -6.575 1.00 86.56 216 LEU A CA 1
ATOM 1697 C C . LEU A 1 216 ? 11.415 -7.690 -6.731 1.00 86.56 216 LEU A C 1
ATOM 1699 O O . LEU A 1 216 ? 10.817 -8.664 -7.173 1.00 86.56 216 LEU A O 1
ATOM 1703 N N . SER A 1 217 ? 12.686 -7.767 -6.333 1.00 84.25 217 SER A N 1
ATOM 1704 C CA . SER A 1 217 ? 13.436 -9.025 -6.387 1.00 84.25 217 SER A CA 1
ATOM 1705 C C . SER A 1 217 ? 12.714 -10.135 -5.600 1.00 84.25 217 SER A C 1
ATOM 1707 O O . SER A 1 217 ? 12.567 -11.248 -6.107 1.00 84.25 217 SER A O 1
ATOM 1709 N N . LEU A 1 218 ? 12.169 -9.816 -4.419 1.00 82.06 218 LEU A N 1
ATOM 1710 C CA . LEU A 1 218 ? 11.391 -10.743 -3.592 1.00 82.06 218 LEU A CA 1
ATOM 1711 C C . LEU A 1 218 ? 10.075 -11.154 -4.271 1.00 82.06 218 LEU A C 1
ATOM 1713 O O . LEU A 1 218 ? 9.712 -12.330 -4.217 1.00 82.06 218 LEU A O 1
ATOM 1717 N N . CYS A 1 219 ? 9.394 -10.233 -4.966 1.00 83.50 219 CYS A N 1
ATOM 1718 C CA . CYS A 1 219 ? 8.242 -10.557 -5.813 1.00 83.50 219 CYS A CA 1
ATOM 1719 C C . CYS A 1 219 ? 8.623 -11.578 -6.888 1.00 83.50 219 CYS A C 1
ATOM 1721 O O . CYS A 1 219 ? 7.953 -12.601 -7.029 1.00 83.50 219 CYS A O 1
ATOM 1723 N N . LEU A 1 220 ? 9.710 -11.329 -7.628 1.00 83.69 220 LEU A N 1
ATOM 1724 C CA . LEU A 1 220 ? 10.167 -12.234 -8.684 1.00 83.69 220 LEU A CA 1
ATOM 1725 C C . LEU A 1 220 ? 10.516 -13.606 -8.098 1.00 83.69 220 LEU A C 1
ATOM 1727 O O . LEU A 1 220 ? 10.084 -14.624 -8.641 1.00 83.69 220 LEU A O 1
ATOM 1731 N N . TRP A 1 221 ? 11.223 -13.646 -6.960 1.00 82.81 221 TRP A N 1
ATOM 1732 C CA . TRP A 1 221 ? 11.505 -14.887 -6.235 1.00 82.81 221 TRP A CA 1
ATOM 1733 C C . TRP A 1 221 ? 10.208 -15.627 -5.878 1.00 82.81 221 TRP A C 1
ATOM 1735 O O . TRP A 1 221 ? 10.090 -16.815 -6.182 1.00 82.81 221 TRP A O 1
ATOM 1745 N N . GLY A 1 222 ? 9.214 -14.950 -5.303 1.00 77.75 222 GLY A N 1
ATOM 1746 C CA . GLY A 1 222 ? 7.920 -15.559 -4.987 1.00 77.75 222 GLY A CA 1
ATOM 1747 C C . GLY A 1 222 ? 7.209 -16.157 -6.210 1.00 77.75 222 GLY A C 1
ATOM 1748 O O . GLY A 1 222 ? 6.575 -17.204 -6.094 1.00 77.75 222 GLY A O 1
ATOM 1749 N N . LEU A 1 223 ? 7.349 -15.530 -7.383 1.00 79.69 223 LEU A N 1
ATOM 1750 C CA . LEU A 1 223 ? 6.696 -15.940 -8.631 1.00 79.69 223 LEU A CA 1
ATOM 1751 C C . LEU A 1 223 ? 7.387 -17.106 -9.345 1.00 79.69 223 LEU A C 1
ATOM 1753 O O . LEU A 1 223 ? 6.722 -18.039 -9.797 1.00 79.69 223 LEU A O 1
ATOM 1757 N N . TRP A 1 224 ? 8.710 -17.047 -9.486 1.00 82.38 224 TRP A N 1
ATOM 1758 C CA . TRP A 1 224 ? 9.463 -17.965 -10.352 1.00 82.38 224 TRP A CA 1
ATOM 1759 C C . TRP A 1 224 ? 10.482 -18.824 -9.606 1.00 82.38 224 TRP A C 1
ATOM 1761 O O . TRP A 1 224 ? 11.079 -19.733 -10.184 1.00 82.38 224 TRP A O 1
ATOM 1771 N N . GLY A 1 225 ? 10.646 -18.592 -8.306 1.00 81.62 225 GLY A N 1
ATOM 1772 C CA . GLY A 1 225 ? 11.616 -19.287 -7.478 1.00 81.62 225 GLY A CA 1
ATOM 1773 C C . GLY A 1 225 ? 13.026 -18.715 -7.625 1.00 81.62 225 GLY A C 1
ATOM 1774 O O . GLY A 1 225 ? 13.426 -18.197 -8.664 1.00 81.62 225 GLY A O 1
ATOM 1775 N N . ARG A 1 226 ? 13.827 -18.874 -6.564 1.00 82.38 226 ARG A N 1
ATOM 1776 C CA . ARG A 1 226 ? 15.139 -18.224 -6.426 1.00 82.38 226 ARG A CA 1
ATOM 1777 C C . ARG A 1 226 ? 16.103 -18.546 -7.571 1.00 82.38 226 ARG A C 1
ATOM 1779 O O . ARG A 1 226 ? 16.956 -17.735 -7.900 1.00 82.38 226 ARG A O 1
ATOM 1786 N N . ALA A 1 227 ? 16.017 -19.752 -8.132 1.00 83.88 227 ALA A N 1
ATOM 1787 C CA . ALA A 1 227 ? 16.920 -20.200 -9.192 1.00 83.88 227 ALA A CA 1
ATOM 1788 C C . ALA A 1 227 ? 16.689 -19.475 -10.529 1.00 83.88 227 ALA A C 1
ATOM 1790 O O . ALA A 1 227 ? 17.590 -19.458 -11.360 1.00 83.88 227 ALA A O 1
ATOM 1791 N N . ALA A 1 228 ? 15.502 -18.896 -10.731 1.00 82.94 228 ALA A N 1
ATOM 1792 C CA . ALA A 1 228 ? 15.112 -18.225 -11.967 1.00 82.94 228 ALA A CA 1
ATOM 1793 C C . ALA A 1 228 ? 15.157 -16.691 -11.863 1.00 82.94 228 ALA A C 1
ATOM 1795 O O . ALA A 1 228 ? 14.790 -16.006 -12.813 1.00 82.94 228 ALA A O 1
ATOM 1796 N N . THR A 1 229 ? 15.553 -16.142 -10.711 1.00 83.19 229 THR A N 1
ATOM 1797 C CA . THR A 1 229 ? 15.353 -14.725 -10.379 1.00 83.19 229 THR A CA 1
ATOM 1798 C C . THR A 1 229 ? 16.626 -14.115 -9.807 1.00 83.19 229 THR A C 1
ATOM 1800 O O . THR A 1 229 ? 17.293 -14.781 -9.009 1.00 83.19 229 THR A O 1
ATOM 1803 N N . PRO A 1 230 ? 16.945 -12.851 -10.125 1.00 80.38 230 PRO A N 1
ATOM 1804 C CA . PRO A 1 230 ? 18.063 -12.161 -9.501 1.00 80.38 230 PRO A CA 1
ATOM 1805 C C . PRO A 1 230 ? 17.791 -11.995 -8.007 1.00 80.38 230 PRO A C 1
ATOM 1807 O O . PRO A 1 230 ? 16.751 -11.472 -7.610 1.00 80.38 230 PRO A O 1
ATOM 1810 N N . GLN A 1 231 ? 18.700 -12.513 -7.187 1.00 82.81 231 GLN A N 1
ATOM 1811 C CA . GLN A 1 231 ? 18.626 -12.458 -5.733 1.00 82.81 231 GLN A CA 1
ATOM 1812 C C . GLN A 1 231 ? 20.026 -12.244 -5.165 1.00 82.81 231 GLN A C 1
ATOM 1814 O O . GLN A 1 231 ? 20.961 -12.878 -5.674 1.00 82.81 231 GLN A O 1
ATOM 1819 N N . PRO A 1 232 ? 20.153 -11.466 -4.074 1.00 80.56 232 PRO A N 1
ATOM 1820 C CA . PRO A 1 232 ? 21.380 -11.380 -3.295 1.00 80.56 232 PRO A CA 1
ATOM 1821 C C . PRO A 1 232 ? 21.964 -12.755 -2.987 1.00 80.56 232 PRO A C 1
ATOM 1823 O O . PRO A 1 232 ? 21.201 -13.728 -2.832 1.00 80.56 232 PRO A O 1
ATOM 1826 N N . PRO A 1 233 ? 23.302 -12.880 -2.884 1.00 82.50 233 PRO A N 1
ATOM 1827 C CA . PRO A 1 233 ? 23.933 -14.084 -2.369 1.00 82.50 233 PRO A CA 1
ATOM 1828 C C . PRO A 1 233 ? 23.216 -14.575 -1.110 1.00 82.50 233 PRO A C 1
ATOM 1830 O O . PRO A 1 233 ? 22.763 -13.796 -0.273 1.00 82.50 233 PRO A O 1
ATOM 1833 N N . LYS A 1 234 ? 23.064 -15.898 -0.982 1.00 78.44 234 LYS A N 1
ATOM 1834 C CA . LYS A 1 234 ? 22.505 -16.461 0.253 1.00 78.44 234 LYS A CA 1
ATOM 1835 C C . LYS A 1 234 ? 23.351 -15.966 1.424 1.00 78.44 234 LYS A C 1
ATOM 1837 O O . LYS A 1 234 ? 24.558 -15.852 1.261 1.00 78.44 234 LYS A O 1
ATOM 1842 N N . THR A 1 235 ? 22.703 -15.736 2.564 1.00 74.38 235 THR A N 1
ATOM 1843 C CA . THR A 1 235 ? 23.302 -15.192 3.796 1.00 74.38 235 THR A CA 1
ATOM 1844 C C . THR A 1 235 ? 23.729 -13.727 3.736 1.00 74.38 235 THR A C 1
ATOM 1846 O O . THR A 1 235 ? 24.252 -13.240 4.734 1.00 74.38 235 THR A O 1
ATOM 1849 N N . GLU A 1 236 ? 23.480 -13.018 2.632 1.00 74.19 236 GLU A N 1
ATOM 1850 C CA . GLU A 1 236 ? 23.546 -11.557 2.630 1.00 74.19 236 GLU A CA 1
ATOM 1851 C C . GLU A 1 236 ? 22.376 -11.000 3.455 1.00 74.19 236 GLU A C 1
ATOM 1853 O O . GLU A 1 236 ? 21.229 -11.419 3.278 1.00 74.19 236 GLU A O 1
ATOM 1858 N N . GLY A 1 237 ? 22.680 -10.124 4.415 1.00 63.22 237 GLY A N 1
ATOM 1859 C CA . GLY A 1 237 ? 21.740 -9.682 5.455 1.00 63.22 237 GLY A CA 1
ATOM 1860 C C . GLY A 1 237 ? 20.914 -8.452 5.085 1.00 63.22 237 GLY A C 1
ATOM 1861 O O . GLY A 1 237 ? 20.226 -7.896 5.942 1.00 63.22 237 GLY A O 1
ATOM 1862 N N . ASP A 1 238 ? 21.010 -7.998 3.840 1.00 68.62 238 ASP A N 1
ATOM 1863 C CA . ASP A 1 238 ? 20.434 -6.730 3.419 1.00 68.62 238 ASP A CA 1
ATOM 1864 C C . ASP A 1 238 ? 18.906 -6.818 3.272 1.00 68.62 238 ASP A C 1
ATOM 1866 O O . ASP A 1 238 ? 18.388 -7.682 2.557 1.00 68.62 238 ASP A O 1
ATOM 1870 N N . LEU A 1 239 ? 18.196 -5.936 3.985 1.00 61.28 239 LEU A N 1
ATOM 1871 C CA . LEU A 1 239 ? 16.729 -5.841 4.064 1.00 61.28 239 LEU A CA 1
ATOM 1872 C C . LEU A 1 239 ? 15.994 -7.162 4.370 1.00 61.28 239 LEU A C 1
ATOM 1874 O O . LEU A 1 239 ? 14.929 -7.446 3.823 1.00 61.28 239 LEU A O 1
ATOM 1878 N N . LEU A 1 240 ? 16.501 -7.962 5.316 1.00 64.31 240 LEU A N 1
ATOM 1879 C CA . LEU A 1 240 ? 15.800 -9.176 5.775 1.00 64.31 240 LEU A CA 1
ATOM 1880 C C . LEU A 1 240 ? 14.376 -8.912 6.302 1.00 64.31 240 LEU A C 1
ATOM 1882 O O . LEU A 1 240 ? 13.547 -9.820 6.277 1.00 64.31 240 LEU A O 1
ATOM 1886 N N . TYR A 1 241 ? 14.078 -7.690 6.755 1.00 65.62 241 TYR A N 1
ATOM 1887 C CA . TYR A 1 241 ? 12.739 -7.300 7.203 1.00 65.62 241 TYR A CA 1
ATOM 1888 C C . TYR A 1 241 ? 11.694 -7.406 6.077 1.00 65.62 241 TYR A C 1
ATOM 1890 O O . TYR A 1 241 ? 10.581 -7.871 6.323 1.00 65.62 241 TYR A O 1
ATOM 1898 N N . ASP A 1 242 ? 12.076 -7.099 4.833 1.00 67.25 242 ASP A N 1
ATOM 1899 C CA . ASP A 1 242 ? 11.173 -7.120 3.674 1.00 67.25 242 ASP A CA 1
ATOM 1900 C C . ASP A 1 242 ? 10.900 -8.547 3.171 1.00 67.25 242 ASP A C 1
ATOM 1902 O O . ASP A 1 242 ? 9.890 -8.808 2.514 1.00 67.25 242 ASP A O 1
ATOM 1906 N N . VAL A 1 243 ? 11.748 -9.522 3.532 1.00 64.25 243 VAL A N 1
ATOM 1907 C CA . VAL A 1 243 ? 11.557 -10.945 3.182 1.00 64.25 243 VAL A CA 1
ATOM 1908 C C . VAL A 1 243 ? 10.224 -11.474 3.715 1.00 64.25 243 VAL A C 1
ATOM 1910 O O . VAL A 1 243 ? 9.578 -12.288 3.050 1.00 64.25 243 VAL A O 1
ATOM 1913 N N . ALA A 1 244 ? 9.767 -10.982 4.872 1.00 64.81 244 ALA A N 1
ATOM 1914 C CA . ALA A 1 244 ? 8.458 -11.332 5.418 1.00 64.81 244 ALA A CA 1
ATOM 1915 C C . ALA A 1 244 ? 7.308 -10.928 4.475 1.00 64.81 244 ALA A C 1
ATOM 1917 O O . ALA A 1 244 ? 6.310 -11.647 4.368 1.00 64.81 244 ALA A O 1
ATOM 1918 N N . GLN A 1 245 ? 7.473 -9.838 3.722 1.00 67.25 245 GLN A N 1
ATOM 1919 C CA . GLN A 1 245 ? 6.491 -9.378 2.743 1.00 67.25 245 GLN A CA 1
ATOM 1920 C C . GLN A 1 245 ? 6.439 -10.284 1.505 1.00 67.25 245 GLN A C 1
ATOM 1922 O O . GLN A 1 245 ? 5.383 -10.431 0.892 1.00 67.25 245 GLN A O 1
ATOM 1927 N N . GLY A 1 246 ? 7.529 -10.989 1.182 1.00 66.75 246 GLY A N 1
ATOM 1928 C CA . GLY A 1 246 ? 7.569 -11.967 0.091 1.00 66.75 246 GLY A CA 1
ATOM 1929 C C . GLY A 1 246 ? 6.534 -13.091 0.238 1.00 66.75 246 GLY A C 1
ATOM 1930 O O . GLY A 1 246 ? 5.879 -13.459 -0.738 1.00 66.75 246 GLY A O 1
ATOM 1931 N N . ALA A 1 247 ? 6.312 -13.597 1.458 1.00 68.62 247 ALA A N 1
ATOM 1932 C CA . ALA A 1 247 ? 5.274 -14.601 1.719 1.00 68.62 247 ALA A CA 1
ATOM 1933 C C . ALA A 1 247 ? 3.865 -14.038 1.472 1.00 68.62 247 ALA A C 1
ATOM 1935 O O . ALA A 1 247 ? 3.018 -14.689 0.856 1.00 68.62 247 ALA A O 1
ATOM 1936 N N . ALA A 1 248 ? 3.640 -12.798 1.900 1.00 74.06 248 ALA A N 1
ATOM 1937 C CA . ALA A 1 248 ? 2.385 -12.092 1.712 1.00 74.06 248 ALA A CA 1
ATOM 1938 C C . ALA A 1 248 ? 2.089 -11.868 0.213 1.00 74.06 248 ALA A C 1
ATOM 1940 O O . ALA A 1 248 ? 0.954 -12.071 -0.234 1.00 74.06 248 ALA A O 1
ATOM 1941 N N . ILE A 1 249 ? 3.113 -11.512 -0.573 1.00 74.06 249 ILE A N 1
ATOM 1942 C CA . ILE A 1 249 ? 3.049 -11.345 -2.033 1.00 74.06 249 ILE A CA 1
ATOM 1943 C C . ILE A 1 249 ? 2.761 -12.684 -2.728 1.00 74.06 249 ILE A C 1
ATOM 1945 O O . ILE A 1 249 ? 1.883 -12.757 -3.592 1.00 74.06 249 ILE A O 1
ATOM 1949 N N . ALA A 1 250 ? 3.436 -13.762 -2.320 1.00 70.44 250 ALA A N 1
ATOM 1950 C CA . ALA A 1 250 ? 3.268 -15.091 -2.909 1.00 70.44 250 ALA A CA 1
ATOM 1951 C C . ALA A 1 250 ? 1.827 -15.625 -2.790 1.00 70.44 250 ALA A C 1
ATOM 1953 O O . ALA A 1 250 ? 1.318 -16.237 -3.729 1.00 70.44 250 ALA A O 1
ATOM 1954 N N . LEU A 1 251 ? 1.126 -15.328 -1.688 1.00 73.06 251 LEU A N 1
ATOM 1955 C CA . LEU A 1 251 ? -0.282 -15.716 -1.489 1.00 73.06 251 LEU A CA 1
ATOM 1956 C C . LEU A 1 251 ? -1.253 -15.078 -2.502 1.00 73.06 251 LEU A C 1
ATOM 1958 O O . LEU A 1 251 ? -2.398 -15.513 -2.633 1.00 73.06 251 LEU A O 1
ATOM 1962 N N . ARG A 1 252 ? -0.827 -14.047 -3.236 1.00 67.56 252 ARG A N 1
ATOM 1963 C CA . ARG A 1 252 ? -1.663 -13.335 -4.219 1.00 67.56 252 ARG A CA 1
ATOM 1964 C C . ARG A 1 252 ? -1.405 -13.772 -5.644 1.00 67.56 252 ARG A C 1
ATOM 1966 O O . ARG A 1 252 ? -2.327 -13.812 -6.450 1.00 67.56 252 ARG A O 1
ATOM 1973 N N . ALA A 1 253 ? -0.167 -14.152 -5.929 1.00 56.00 253 ALA A N 1
ATOM 1974 C CA . ALA A 1 253 ? 0.260 -14.630 -7.234 1.00 56.00 253 ALA A CA 1
ATOM 1975 C C . ALA A 1 253 ? -0.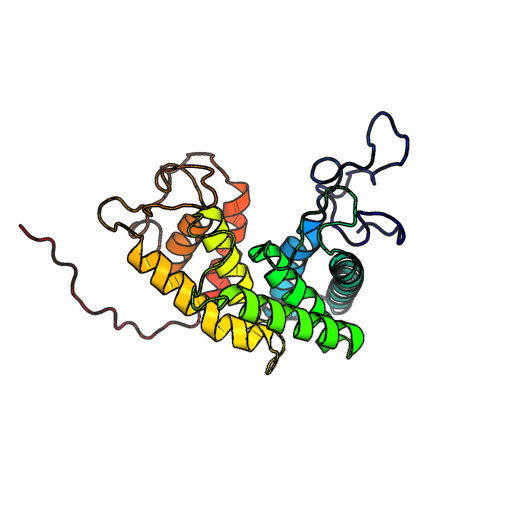361 -15.977 -7.657 1.00 56.00 253 ALA A C 1
ATOM 1977 O O . ALA A 1 253 ? -0.114 -16.453 -8.764 1.00 56.00 253 ALA A O 1
ATOM 1978 N N . TRP A 1 254 ? -1.150 -16.623 -6.792 1.00 49.75 254 TRP A N 1
ATOM 1979 C CA . TRP A 1 254 ? -1.560 -18.014 -6.981 1.00 49.75 254 TRP A CA 1
ATOM 1980 C C . TRP A 1 254 ? -2.807 -18.243 -7.857 1.00 49.75 254 TRP A C 1
ATOM 1982 O O . TRP A 1 254 ? -3.172 -19.392 -8.109 1.00 49.75 254 TRP A O 1
ATOM 1992 N N . ASN A 1 255 ? -3.410 -17.209 -8.449 1.00 43.38 255 ASN A N 1
ATOM 1993 C CA . ASN A 1 255 ? -4.284 -17.440 -9.606 1.00 43.38 255 ASN A CA 1
ATOM 1994 C C . ASN A 1 255 ? -3.407 -17.631 -10.850 1.00 43.38 255 ASN A C 1
ATOM 1996 O O . ASN A 1 255 ? -3.225 -16.710 -11.640 1.00 43.38 255 ASN A O 1
ATOM 2000 N N . LYS A 1 256 ? -2.820 -18.831 -10.981 1.00 32.66 256 LYS A N 1
ATOM 2001 C CA . LYS A 1 256 ? -2.013 -19.264 -12.134 1.00 32.66 256 LYS A CA 1
ATOM 2002 C C . LYS A 1 256 ? -2.588 -18.717 -13.451 1.00 32.66 256 LYS A C 1
ATOM 2004 O O . LYS A 1 256 ? -3.668 -19.159 -13.852 1.00 32.66 256 LYS A O 1
ATOM 2009 N N . PRO A 1 257 ? -1.844 -17.906 -14.218 1.00 36.41 257 PRO A N 1
ATOM 2010 C CA . PRO A 1 257 ? -1.972 -17.967 -15.661 1.00 36.41 257 PRO A CA 1
ATOM 2011 C C . PRO A 1 257 ? -1.594 -19.393 -16.084 1.00 36.41 257 PRO A C 1
ATOM 2013 O O . PRO A 1 257 ? -0.624 -19.968 -15.580 1.00 36.41 257 PRO A O 1
ATOM 2016 N N . SER A 1 258 ? -2.383 -19.983 -16.980 1.00 31.77 258 SER A N 1
ATOM 2017 C CA . SER A 1 258 ? -2.053 -21.239 -17.664 1.00 31.77 258 SER A CA 1
ATOM 2018 C C . SER A 1 258 ? -0.567 -21.264 -18.073 1.00 31.77 258 SER A C 1
ATOM 2020 O O . SER A 1 258 ? -0.065 -20.243 -18.551 1.00 31.77 258 SER A O 1
ATOM 2022 N N . PRO A 1 259 ? 0.156 -22.392 -17.917 1.00 35.38 259 PRO A N 1
ATOM 2023 C CA . PRO A 1 259 ? 1.555 -22.501 -18.305 1.00 35.38 259 PRO A CA 1
ATOM 2024 C C . PRO A 1 259 ? 1.666 -22.529 -19.833 1.00 35.38 259 PRO A C 1
ATOM 2026 O O . PRO A 1 259 ? 1.842 -23.571 -20.454 1.00 35.38 259 PRO A O 1
ATOM 2029 N N . THR A 1 260 ? 1.566 -21.363 -20.454 1.00 33.22 260 THR A N 1
ATOM 2030 C CA . THR A 1 260 ? 1.957 -21.136 -21.844 1.00 33.22 260 THR A CA 1
ATOM 2031 C C . THR A 1 260 ? 2.884 -19.933 -21.892 1.00 33.22 260 THR A C 1
ATOM 2033 O O . THR A 1 260 ? 2.604 -18.930 -22.541 1.00 33.22 260 THR A O 1
ATOM 2036 N N . LEU A 1 261 ? 4.016 -20.038 -21.190 1.00 34.59 261 LEU A N 1
ATOM 2037 C CA . LEU A 1 261 ? 5.200 -19.278 -21.568 1.00 34.59 261 LEU A CA 1
ATOM 2038 C C . LEU A 1 261 ? 5.738 -19.895 -22.864 1.00 34.59 261 LEU A C 1
ATOM 2040 O O . LEU A 1 261 ? 6.134 -21.059 -22.912 1.00 34.59 261 LEU A O 1
ATOM 2044 N N . SER A 1 262 ? 5.679 -19.104 -23.932 1.00 34.09 262 SER A N 1
ATOM 2045 C CA . SER A 1 262 ? 6.253 -19.405 -25.243 1.00 34.09 262 SER A CA 1
ATOM 2046 C C . SER A 1 262 ? 7.749 -19.750 -25.121 1.00 34.09 262 SER A C 1
ATOM 2048 O O . SER A 1 262 ? 8.490 -19.015 -24.462 1.00 34.09 262 SER A O 1
ATOM 2050 N N . PRO A 1 263 ? 8.244 -20.825 -25.766 1.00 33.50 263 PRO A N 1
ATOM 2051 C CA . PRO A 1 263 ? 9.646 -21.212 -25.714 1.00 33.50 263 PRO A CA 1
ATOM 2052 C C . PRO A 1 263 ? 10.463 -20.334 -26.669 1.00 33.50 263 PRO A C 1
ATOM 2054 O O . PRO A 1 263 ? 10.825 -20.758 -27.766 1.00 33.50 263 PRO A O 1
ATOM 2057 N N . ARG A 1 264 ? 10.763 -19.093 -26.279 1.00 35.97 264 ARG A N 1
ATOM 2058 C CA . ARG A 1 264 ? 11.758 -18.263 -26.977 1.00 35.97 264 ARG A CA 1
ATOM 2059 C C . ARG A 1 264 ? 12.648 -17.496 -26.010 1.00 35.97 264 ARG A C 1
ATOM 2061 O O . ARG A 1 264 ? 12.666 -16.278 -25.992 1.00 35.97 264 ARG A O 1
ATOM 2068 N N . MET A 1 265 ? 13.465 -18.245 -25.284 1.00 34.94 265 MET A N 1
ATOM 2069 C CA . MET A 1 265 ? 14.823 -17.817 -24.960 1.00 34.94 265 MET A CA 1
ATOM 2070 C C . MET A 1 265 ? 15.741 -19.006 -25.227 1.00 34.94 265 MET A C 1
ATOM 2072 O O . MET A 1 265 ? 15.955 -19.857 -24.370 1.00 34.94 265 MET A O 1
ATOM 2076 N N . LYS A 1 266 ? 16.227 -19.110 -26.468 1.00 29.59 266 LYS A N 1
ATOM 2077 C CA . LYS A 1 266 ? 17.455 -19.858 -26.744 1.00 29.59 266 LYS A CA 1
ATOM 2078 C C . LYS A 1 266 ? 18.600 -18.845 -26.747 1.00 29.59 266 LYS A C 1
ATOM 2080 O O . LYS A 1 266 ? 18.443 -17.812 -27.398 1.00 29.59 266 LYS A O 1
ATOM 2085 N N . PRO A 1 267 ? 19.713 -19.114 -26.050 1.00 34.16 267 PRO A N 1
ATOM 2086 C CA . PRO A 1 267 ? 20.898 -18.280 -26.158 1.00 34.16 267 PRO A CA 1
ATOM 2087 C C . PRO A 1 267 ? 21.412 -18.346 -27.599 1.00 34.16 267 PRO A C 1
ATOM 2089 O O . PRO A 1 267 ? 21.482 -19.424 -28.194 1.00 34.16 267 PRO A O 1
ATOM 2092 N N . VAL A 1 268 ? 21.718 -17.182 -28.164 1.00 45.66 268 VAL A N 1
ATOM 2093 C CA . VAL A 1 268 ? 22.460 -17.079 -29.419 1.00 45.66 268 VAL A CA 1
ATOM 2094 C C . VAL A 1 268 ? 23.893 -17.505 -29.105 1.00 45.66 268 VAL A C 1
ATOM 2096 O O . VAL A 1 268 ? 24.533 -16.903 -28.244 1.00 45.66 268 VAL A O 1
ATOM 2099 N N . SER A 1 269 ? 24.335 -18.592 -29.737 1.00 50.53 269 SER A N 1
ATOM 2100 C CA . SER A 1 269 ? 25.741 -19.001 -29.826 1.00 50.53 269 SER A CA 1
ATOM 2101 C C . SER A 1 269 ? 26.504 -18.105 -30.787 1.00 50.53 269 SER A C 1
ATOM 2103 O O . SER A 1 269 ? 25.919 -17.852 -31.868 1.00 50.53 269 SER A O 1
#

Sequence (269 aa):
MTDDFDAAWYGTFKLSPDQPDPTPDSPYYPPEIYKTYDPNWREFIGTQLIQVVEEFQHLLSPALITSIEDSLEIAAIGGMRRNGTFPEDDNLTIGYSNPAMMRALVVGWIGARRNNSTYTTYANDQGTQILQLFQLDGADTLSEYNAPTYYGIDTWALGAQLKYGPPDTPMTAAAAYILPAVWQDLGAHFNGYLGNTVGPYDRAYTRDITMHSSVLSLCLWGLWGRAATPQPPKTEGDLLYDVAQGAAIALRAWNKPSPTLSPRMKPVS

pLDDT: mean 86.9, std 15.28, range [29.59, 98.69]

Organism: Stemphylium lycopersici (NCBI:txid183478)

Foldseek 3Di:
DDPPPVDLCWLADFPDPPQDQADDPDPVRHDDDPPSGDLLNLLVVLLVLLLCCLPPVVVDDPVVNVVNLVSLVRSLSSLLPQDCPPPPNRHPHLLVPLSLLSSLQSLQLSCVVVVPPVSVVSSLVSLVVNLCVCCPVHNVARNQGPALQVLLSNLVSLLSCCRRGDPPGSNNVSSVVSNVSSVVSQVVQADQVQLAGHDDGPDYPDRHQLQAVRSNQLLVCLQPNPVRHRHHDPPRPHPPVSNVVSVVSSVSNPPDDDPPPDPPDDDDD